Protein AF-A0A0F9R2P0-F1 (afdb_monomer_lite)

Organism: NCBI:txid412755

Foldseek 3Di:
DDDDDDDDDDQQPPAADCPDDPVPDDPSYDPDDDQWDADPSDIGRNDDPVLLQWADQQPDTDNPFQWQDWDWQDAPNDTWIWIDTQFFIWTADPVVSHTDTQQDPSVDRGGPHHDDSVQHWAWDHDPQKIWIFRQQAAIWIDNDPPHHIGHLAEAQDPPDPDSHFWGGANYWDDAQQKIWTAQTQGNNRTQQQKIWIAAHVDRYQNDQLTDIEGDPDPFGFDDWDDDPRKIKTKTWDQPPVRDIDIDIDIWDAPVDSRCRIYD

Structure (mmCIF, N/CA/C/O backbone):
data_AF-A0A0F9R2P0-F1
#
_entry.id   AF-A0A0F9R2P0-F1
#
loop_
_atom_site.group_PDB
_atom_site.id
_atom_site.type_symbol
_atom_site.label_atom_id
_atom_site.label_alt_id
_atom_site.label_comp_id
_atom_site.label_asym_id
_atom_site.label_entity_id
_atom_site.label_seq_id
_atom_site.pdbx_PDB_ins_code
_atom_site.Cartn_x
_atom_site.Cartn_y
_atom_site.Cartn_z
_atom_site.occupancy
_atom_site.B_iso_or_equiv
_atom_site.auth_seq_id
_atom_site.auth_comp_id
_atom_site.auth_asym_id
_atom_site.auth_atom_id
_atom_site.pdbx_PDB_model_num
ATOM 1 N N . MET A 1 1 ? -42.273 15.593 34.924 1.00 45.84 1 MET A N 1
ATOM 2 C CA . MET A 1 1 ? -42.025 15.471 33.472 1.00 45.84 1 MET A CA 1
ATOM 3 C C . MET A 1 1 ? -41.466 16.800 32.994 1.00 45.84 1 MET A C 1
ATOM 5 O O . MET A 1 1 ? -42.056 17.811 33.363 1.00 45.84 1 MET A O 1
ATOM 9 N N . PRO A 1 2 ? -40.332 16.833 32.278 1.00 55.53 2 PRO A N 1
ATOM 10 C CA . PRO A 1 2 ? -39.801 18.080 31.739 1.00 55.53 2 PRO A CA 1
ATOM 11 C C . PRO A 1 2 ? -40.810 18.676 30.742 1.00 55.53 2 PRO A C 1
ATOM 13 O O . PRO A 1 2 ? -41.410 17.909 29.984 1.00 55.53 2 PRO A O 1
ATOM 16 N N . PRO A 1 3 ? -41.040 19.999 30.743 1.00 57.53 3 PRO A N 1
ATOM 17 C CA . PRO A 1 3 ? -41.909 20.640 29.761 1.00 57.53 3 PRO A CA 1
ATOM 18 C C . PRO A 1 3 ? -41.330 20.477 28.347 1.00 57.53 3 PRO A C 1
ATOM 20 O O . PRO A 1 3 ? -40.117 20.567 28.157 1.00 57.53 3 PRO A O 1
ATOM 23 N N . TYR A 1 4 ? -42.196 20.226 27.359 1.00 54.72 4 TYR A N 1
ATOM 24 C CA . TYR A 1 4 ? -41.804 20.125 25.950 1.00 54.72 4 TYR A CA 1
ATOM 25 C C . TYR A 1 4 ? -41.104 21.417 25.502 1.00 54.72 4 TYR A C 1
ATOM 27 O O . TYR A 1 4 ? -41.699 22.494 25.541 1.00 54.72 4 TYR A O 1
ATOM 35 N N . GLN A 1 5 ? -39.846 21.305 25.070 1.00 62.47 5 GLN A N 1
ATOM 36 C CA . GLN A 1 5 ? -39.120 22.401 24.433 1.00 62.47 5 GLN A CA 1
ATOM 37 C C . GLN A 1 5 ? -39.626 22.554 22.988 1.00 62.47 5 GLN A C 1
ATOM 39 O O . GLN A 1 5 ? -39.574 21.580 22.232 1.00 62.47 5 GLN A O 1
ATOM 44 N N . PRO A 1 6 ? -40.122 23.734 22.578 1.00 45.38 6 PRO A N 1
ATOM 45 C CA . PRO A 1 6 ? -40.520 23.949 21.196 1.00 45.38 6 PRO A CA 1
ATOM 46 C C . PRO A 1 6 ? -39.285 23.920 20.289 1.00 45.38 6 PRO A C 1
ATOM 48 O O . PRO A 1 6 ? -38.271 24.552 20.585 1.00 45.38 6 PRO A O 1
ATOM 51 N N . PHE A 1 7 ? -39.385 23.214 19.164 1.00 47.94 7 PHE A N 1
ATOM 52 C CA . PHE A 1 7 ? -38.423 23.292 18.069 1.00 47.94 7 PHE A CA 1
ATOM 53 C C . PHE A 1 7 ? -39.120 23.865 16.836 1.00 47.94 7 PHE A C 1
ATOM 55 O O . PHE A 1 7 ? -40.286 23.574 16.565 1.00 47.94 7 PHE A O 1
ATOM 62 N N . LEU A 1 8 ? -38.414 24.727 16.109 1.00 54.81 8 LEU A N 1
ATOM 63 C CA . LEU A 1 8 ? -38.940 25.373 14.916 1.00 54.81 8 LEU A CA 1
ATOM 64 C C . LEU A 1 8 ? -39.129 24.336 13.801 1.00 54.81 8 LEU A C 1
ATOM 66 O O . LEU A 1 8 ? -38.168 23.704 13.368 1.00 54.81 8 LEU A O 1
ATOM 70 N N . ILE A 1 9 ? -40.359 24.210 13.303 1.00 48.53 9 ILE A N 1
ATOM 71 C CA . ILE A 1 9 ? -40.673 23.488 12.067 1.00 48.53 9 ILE A CA 1
ATOM 72 C C . ILE A 1 9 ? -40.875 24.547 10.979 1.00 48.53 9 ILE A C 1
ATOM 74 O O . ILE A 1 9 ? -41.990 25.007 10.746 1.00 48.53 9 ILE A O 1
ATOM 78 N N . ALA A 1 10 ? -39.784 25.000 10.360 1.00 54.31 10 ALA A N 1
ATOM 79 C CA . ALA A 1 10 ? -39.854 25.889 9.203 1.00 54.31 10 ALA A CA 1
ATOM 80 C C . ALA A 1 10 ? -39.988 25.059 7.917 1.00 54.31 10 ALA A C 1
ATOM 82 O O . ALA A 1 10 ? -39.262 24.084 7.718 1.00 54.31 10 ALA A O 1
ATOM 83 N N . GLY A 1 11 ? -40.916 25.445 7.038 1.00 44.88 11 GLY A N 1
ATOM 84 C CA . GLY A 1 11 ? -41.046 24.859 5.707 1.00 44.88 11 GLY A CA 1
ATOM 85 C C . GLY A 1 11 ? -39.904 25.332 4.816 1.00 44.88 11 GLY A C 1
ATOM 86 O O . GLY A 1 11 ? -39.986 26.414 4.246 1.00 44.88 11 GLY A O 1
ATOM 87 N N . LEU A 1 12 ? -38.842 24.535 4.710 1.00 57.25 12 LEU A N 1
ATOM 88 C CA . LEU A 1 12 ? -37.719 24.801 3.811 1.00 57.25 12 LEU A CA 1
ATOM 89 C C . LEU A 1 12 ? -38.187 24.596 2.369 1.00 57.25 12 LEU A C 1
ATOM 91 O O . LEU A 1 12 ? -38.217 23.470 1.872 1.00 57.25 12 LEU A O 1
ATOM 95 N N . LYS A 1 13 ? -38.587 25.672 1.687 1.00 59.09 13 LYS A N 1
ATOM 96 C CA . LYS A 1 13 ? -39.088 25.565 0.310 1.00 59.09 13 LYS A CA 1
ATOM 97 C C . LYS A 1 13 ? -37.943 25.325 -0.675 1.00 59.09 13 LYS A C 1
ATOM 99 O O . LYS A 1 13 ? -38.146 24.673 -1.697 1.00 59.09 13 LYS A O 1
ATOM 104 N N . THR A 1 14 ? -36.749 25.819 -0.344 1.00 61.22 14 THR A N 1
ATOM 105 C CA . THR A 1 14 ? -35.606 25.871 -1.270 1.00 61.22 14 THR A CA 1
ATOM 106 C C . THR A 1 14 ? -34.369 25.093 -0.800 1.00 61.22 14 THR A C 1
ATOM 108 O O . THR A 1 14 ? -33.528 24.742 -1.623 1.00 61.22 14 THR A O 1
ATOM 111 N N . ALA A 1 15 ? -34.286 24.744 0.491 1.00 66.69 15 ALA A N 1
ATOM 112 C CA . ALA A 1 15 ? -33.257 23.903 1.122 1.00 66.69 15 ALA A CA 1
ATOM 113 C C . ALA A 1 15 ? -31.796 24.229 0.721 1.00 66.69 15 ALA A C 1
ATOM 115 O O . ALA A 1 15 ? -31.171 25.072 1.362 1.00 66.69 15 ALA A O 1
ATOM 116 N N . LYS A 1 16 ? -31.238 23.572 -0.311 1.00 66.69 16 LYS A N 1
ATOM 117 C CA . LYS A 1 16 ? -29.893 23.845 -0.852 1.00 66.69 16 LYS A CA 1
ATOM 118 C C . LYS A 1 16 ? -30.017 24.537 -2.205 1.00 66.69 16 LYS A C 1
ATOM 120 O O . LYS A 1 16 ? -30.428 23.909 -3.179 1.00 66.69 16 LYS A O 1
ATOM 125 N N . PHE A 1 17 ? -29.593 25.792 -2.279 1.00 64.12 17 PHE A N 1
ATOM 126 C CA . PHE A 1 17 ? -29.647 26.579 -3.505 1.00 64.12 17 PHE A CA 1
ATOM 127 C C . PHE A 1 17 ? -28.259 27.147 -3.827 1.00 64.12 17 PHE A C 1
ATOM 129 O O . PHE A 1 17 ? -27.763 28.013 -3.119 1.00 64.12 17 PHE A O 1
ATOM 136 N N . ILE A 1 18 ? -27.621 26.623 -4.879 1.00 63.66 18 ILE A N 1
ATOM 137 C CA . ILE A 1 18 ? -26.243 26.973 -5.291 1.00 63.66 18 ILE A CA 1
ATOM 138 C C . ILE A 1 18 ? -26.191 27.860 -6.545 1.00 63.66 18 ILE A C 1
ATOM 140 O O . ILE A 1 18 ? -25.114 28.142 -7.054 1.00 63.66 18 ILE A O 1
ATOM 144 N N . GLY A 1 19 ? -27.352 28.238 -7.088 1.00 62.88 19 GLY A N 1
ATOM 145 C CA . GLY A 1 19 ? -27.463 28.885 -8.400 1.00 62.88 19 GLY A CA 1
ATOM 146 C C . GLY A 1 19 ? -27.389 30.412 -8.394 1.00 62.88 19 GLY A C 1
ATOM 147 O O . GLY A 1 19 ? -27.477 31.007 -9.461 1.00 62.88 19 GLY A O 1
ATOM 148 N N . LEU A 1 20 ? -27.277 31.048 -7.226 1.00 68.62 20 LEU A N 1
ATOM 149 C CA . LEU A 1 20 ? -27.193 32.503 -7.082 1.00 68.62 20 LEU A CA 1
ATOM 150 C C . LEU A 1 20 ? -26.109 32.858 -6.067 1.00 68.62 20 LEU A C 1
ATOM 152 O O . LEU A 1 20 ? -25.758 32.055 -5.200 1.00 68.62 20 LEU A O 1
ATOM 156 N N . GLU A 1 21 ? -25.597 34.077 -6.179 1.00 68.12 21 GLU A N 1
ATOM 157 C CA . GLU A 1 21 ? -24.636 34.627 -5.231 1.00 68.12 21 GLU A CA 1
ATOM 158 C C . GLU A 1 21 ? -25.258 34.724 -3.818 1.00 68.12 21 GLU A C 1
ATOM 160 O O . GLU A 1 21 ? -26.477 34.879 -3.700 1.00 68.12 21 GLU A O 1
ATOM 165 N N . PRO A 1 22 ? -24.472 34.643 -2.725 1.00 62.25 22 PRO A N 1
ATOM 166 C CA . PRO A 1 22 ? -25.005 34.492 -1.362 1.00 62.25 22 PRO A CA 1
ATOM 167 C C . PRO A 1 22 ? -25.977 35.588 -0.895 1.00 62.25 22 PRO A C 1
ATOM 169 O O . PRO A 1 22 ? -26.771 35.367 0.011 1.00 62.25 22 PRO A O 1
ATOM 172 N N . TRP A 1 23 ? -25.931 36.779 -1.494 1.00 72.06 23 TRP A N 1
ATOM 173 C CA . TRP A 1 23 ? -26.863 37.874 -1.191 1.00 72.06 23 TRP A CA 1
ATOM 174 C C . TRP A 1 23 ? -28.159 37.828 -2.017 1.00 72.06 23 TRP A C 1
ATOM 176 O O . TRP A 1 23 ? -29.100 38.559 -1.721 1.00 72.06 23 TRP A O 1
ATOM 186 N N . GLN A 1 24 ? -28.208 36.989 -3.053 1.00 70.50 24 GLN A N 1
ATOM 187 C CA . GLN A 1 24 ? -29.376 36.732 -3.899 1.00 70.50 24 GLN A CA 1
ATOM 188 C C . GLN A 1 24 ? -30.068 35.406 -3.549 1.00 70.50 24 GLN A C 1
ATOM 190 O O . GLN A 1 24 ? -31.147 35.121 -4.071 1.00 70.50 24 GLN A O 1
ATOM 195 N N . SER A 1 25 ? -29.474 34.584 -2.677 1.00 70.12 25 SER A N 1
ATOM 196 C CA . SER A 1 25 ? -30.117 33.361 -2.205 1.00 70.12 25 SER A CA 1
ATOM 197 C C . SER A 1 25 ? -31.359 33.691 -1.367 1.00 70.12 25 SER A C 1
ATOM 199 O O . SER A 1 25 ? -31.324 34.640 -0.577 1.00 70.12 25 SER A O 1
ATOM 201 N N . PRO A 1 26 ? -32.448 32.911 -1.489 1.00 71.56 26 PRO A N 1
ATOM 202 C CA . PRO A 1 26 ? -33.597 33.023 -0.597 1.00 71.56 26 PRO A CA 1
ATOM 203 C C . PRO A 1 26 ? -33.163 33.028 0.873 1.00 71.56 26 PRO A C 1
ATOM 205 O O . PRO A 1 26 ? -32.256 32.286 1.245 1.00 71.56 26 PRO A O 1
ATOM 208 N N . GLN A 1 27 ? -33.819 33.833 1.716 1.00 73.44 27 GLN A N 1
ATOM 209 C CA . GLN A 1 27 ? -33.490 33.926 3.149 1.00 73.44 27 GLN A CA 1
ATOM 210 C C . GLN A 1 27 ? -33.540 32.571 3.882 1.00 73.44 27 GLN A C 1
ATOM 212 O O . GLN A 1 27 ? -32.938 32.438 4.943 1.00 73.44 27 GLN A O 1
ATOM 217 N N . ASP A 1 28 ? -34.253 31.579 3.337 1.00 66.81 28 ASP A N 1
ATOM 218 C CA . ASP A 1 28 ? -34.407 30.231 3.892 1.00 66.81 28 ASP A CA 1
ATOM 219 C C . ASP A 1 28 ? -33.445 29.186 3.290 1.00 66.81 28 ASP A C 1
ATOM 221 O O . ASP A 1 28 ? -33.522 28.006 3.640 1.00 66.81 28 ASP A O 1
ATOM 225 N N . ALA A 1 29 ? -32.559 29.587 2.374 1.00 68.50 29 ALA A N 1
ATOM 226 C CA . ALA A 1 29 ? -31.604 28.691 1.735 1.00 68.50 29 ALA A CA 1
ATOM 227 C C . ALA A 1 29 ? -30.306 28.583 2.547 1.00 68.50 29 ALA A C 1
ATOM 229 O O . ALA A 1 29 ? -29.75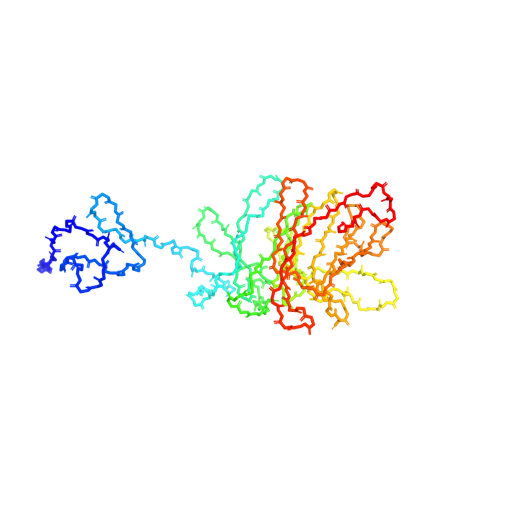1 29.576 3.013 1.00 68.50 29 ALA A O 1
ATOM 230 N N . PHE A 1 30 ? -29.782 27.362 2.666 1.00 72.25 30 PHE A N 1
ATOM 231 C CA . PHE A 1 30 ? -28.480 27.122 3.280 1.00 72.25 30 PHE A CA 1
ATOM 232 C C . PHE A 1 30 ? -27.375 27.235 2.216 1.00 72.25 30 PHE A C 1
ATOM 234 O O . PHE A 1 30 ? -27.355 26.414 1.290 1.00 72.25 30 PHE A O 1
ATOM 241 N N . PRO A 1 31 ? -26.440 28.201 2.326 1.00 70.75 31 PRO A N 1
ATOM 242 C CA . PRO A 1 31 ? -25.332 28.340 1.377 1.00 70.75 31 PRO A CA 1
ATOM 243 C C . PRO A 1 31 ? -24.315 27.199 1.520 1.00 70.75 31 PRO A C 1
ATOM 245 O O . PRO A 1 31 ? -23.724 26.751 0.538 1.00 70.75 31 PRO A O 1
ATOM 248 N N . THR A 1 32 ? -24.151 26.676 2.735 1.00 74.81 32 THR A N 1
ATOM 249 C CA . THR A 1 32 ? -23.302 25.526 3.047 1.00 74.81 32 THR A CA 1
ATOM 250 C C . THR A 1 32 ? -24.081 24.514 3.882 1.00 74.81 32 THR A C 1
ATOM 252 O O . THR A 1 32 ? -24.896 24.867 4.731 1.00 74.81 32 THR A O 1
ATOM 255 N N . ILE A 1 33 ? -23.860 23.228 3.608 1.00 73.88 33 ILE A N 1
ATOM 256 C CA . ILE A 1 33 ? -24.432 22.117 4.374 1.00 73.88 33 ILE A CA 1
ATOM 257 C C . ILE A 1 33 ? -23.282 21.177 4.725 1.00 73.88 33 ILE A C 1
ATOM 259 O O . ILE A 1 33 ? -22.698 20.561 3.834 1.00 73.88 33 ILE A O 1
ATOM 263 N N . GLU A 1 34 ? -22.980 21.051 6.015 1.00 75.00 34 GLU A N 1
ATOM 264 C CA . GLU A 1 34 ? -21.958 20.144 6.544 1.00 75.00 34 GLU A CA 1
ATOM 265 C C . GLU A 1 34 ? -22.622 18.939 7.216 1.00 75.00 34 GLU A C 1
ATOM 267 O O . GLU A 1 34 ? -23.545 19.090 8.015 1.00 75.00 34 GLU A O 1
ATOM 272 N N . ASN A 1 35 ? -22.167 17.723 6.895 1.00 68.81 35 ASN A N 1
ATOM 273 C CA . ASN A 1 35 ? -22.677 16.473 7.481 1.00 68.81 35 ASN A CA 1
ATOM 274 C C . ASN A 1 35 ? -24.211 16.296 7.410 1.00 68.81 35 ASN A C 1
ATOM 276 O O . ASN A 1 35 ? -24.814 15.613 8.242 1.00 68.81 35 ASN A O 1
ATOM 280 N N . AL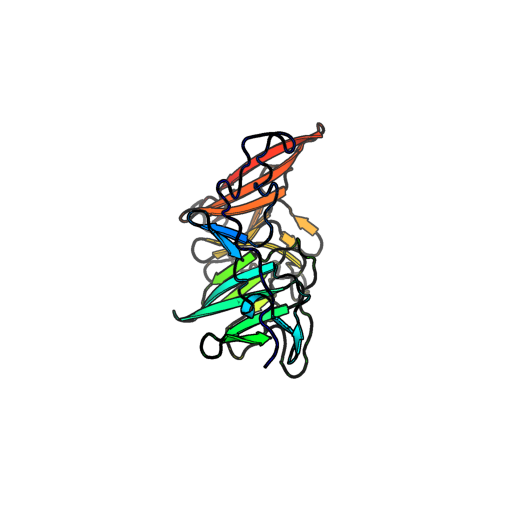A A 1 36 ? -24.851 16.865 6.390 1.00 78.06 36 ALA A N 1
ATOM 281 C CA . ALA A 1 36 ? -26.277 16.728 6.114 1.00 78.06 36 ALA A CA 1
ATOM 282 C C . ALA A 1 36 ? -26.529 16.612 4.602 1.00 78.06 36 ALA A C 1
ATOM 284 O O . ALA A 1 36 ? -25.648 16.881 3.783 1.00 78.06 36 ALA A O 1
ATOM 285 N N . PHE A 1 37 ? -27.724 16.178 4.222 1.00 80.25 37 PHE A N 1
ATOM 286 C CA . PHE A 1 37 ? -28.194 16.156 2.840 1.00 80.25 37 PHE A CA 1
ATOM 287 C C . PHE A 1 37 ? -29.664 16.564 2.782 1.00 80.25 37 PHE A C 1
ATOM 289 O O . PHE A 1 37 ? -30.359 16.564 3.792 1.00 80.25 37 PHE A O 1
ATOM 296 N N . VAL A 1 38 ? -30.136 16.941 1.597 1.00 78.56 38 VAL A N 1
ATOM 297 C CA . VAL A 1 38 ? -31.543 17.279 1.373 1.00 78.56 38 VAL A CA 1
ATOM 298 C C . VAL A 1 38 ? -32.198 16.120 0.635 1.00 78.56 38 VAL A C 1
ATOM 300 O O . VAL A 1 38 ? -31.734 15.731 -0.435 1.00 78.56 38 VAL A O 1
ATOM 303 N N . ASN A 1 39 ? -33.284 15.588 1.186 1.00 75.88 39 ASN A N 1
ATOM 304 C CA . ASN A 1 39 ? -34.075 14.515 0.597 1.00 75.88 39 ASN A CA 1
ATOM 305 C C . ASN A 1 39 ? -35.533 14.969 0.498 1.00 75.88 39 ASN A C 1
ATOM 307 O O . ASN A 1 39 ? -36.191 15.181 1.511 1.00 75.88 39 ASN A O 1
ATOM 311 N N . LYS A 1 40 ? -36.035 15.174 -0.726 1.00 77.94 40 LYS A N 1
ATOM 312 C CA . LYS A 1 40 ? -37.418 15.631 -0.986 1.00 77.94 40 LYS A CA 1
ATOM 313 C C . LYS A 1 40 ? -37.823 16.894 -0.197 1.00 77.94 40 LYS A C 1
ATOM 315 O O . LYS A 1 40 ? -38.941 16.988 0.298 1.00 77.94 40 LYS A O 1
ATOM 320 N N . GLY A 1 41 ? -36.909 17.858 -0.069 1.00 68.94 41 GLY A N 1
ATOM 321 C CA . GLY A 1 41 ? -37.146 19.104 0.675 1.00 68.94 41 GLY A CA 1
ATOM 322 C C . GLY A 1 41 ? -36.972 18.991 2.194 1.00 68.94 41 GLY A C 1
ATOM 323 O O . GLY A 1 41 ? -37.098 19.990 2.893 1.00 68.94 41 GLY A O 1
ATOM 324 N N . VAL A 1 42 ? -36.630 17.809 2.714 1.00 73.81 42 VAL A N 1
ATOM 325 C CA . VAL A 1 42 ? -36.289 17.607 4.125 1.00 73.81 42 VAL A CA 1
ATOM 326 C C . VAL A 1 42 ? -34.774 17.645 4.281 1.00 73.81 42 VAL A C 1
ATOM 328 O O . VAL A 1 42 ? -34.053 16.930 3.584 1.00 73.81 42 VAL A O 1
ATOM 331 N N . LEU A 1 43 ? -34.282 18.486 5.190 1.00 76.88 43 LEU A N 1
ATOM 332 C CA . LEU A 1 43 ? -32.882 18.469 5.602 1.00 76.88 43 LEU A CA 1
ATOM 333 C C . LEU A 1 43 ? -32.666 17.281 6.548 1.00 76.88 43 LEU A C 1
ATOM 335 O O . LEU A 1 43 ? -33.180 17.260 7.664 1.00 76.88 43 LEU A O 1
ATOM 339 N N . GLU A 1 44 ? -31.903 16.292 6.103 1.00 78.69 44 GLU A N 1
ATOM 340 C CA . GLU A 1 44 ? -31.558 15.106 6.877 1.00 78.69 44 GLU A CA 1
ATOM 341 C C . GLU A 1 44 ? -30.094 15.174 7.322 1.00 78.69 44 GLU A C 1
ATOM 343 O O . GLU A 1 44 ? -29.181 15.388 6.520 1.00 78.69 44 GLU A O 1
ATOM 348 N N . LYS A 1 45 ? -29.837 14.946 8.615 1.00 80.06 45 LYS A N 1
ATOM 349 C CA . LYS A 1 45 ? -28.469 14.752 9.110 1.00 80.06 45 LYS A CA 1
ATOM 350 C C . LYS A 1 45 ? -27.909 13.469 8.500 1.00 80.06 45 LYS A C 1
ATOM 352 O O . LYS A 1 45 ? -28.514 12.403 8.630 1.00 80.06 45 LYS A O 1
ATOM 357 N N . ARG A 1 46 ? -26.721 13.538 7.895 1.00 67.81 46 ARG A N 1
ATOM 358 C CA . ARG A 1 46 ? -25.994 12.342 7.469 1.00 67.81 46 ARG A CA 1
ATOM 359 C C . ARG A 1 46 ? -25.623 11.584 8.741 1.00 67.81 46 ARG A C 1
ATOM 361 O O . ARG A 1 46 ? -24.827 12.065 9.548 1.00 67.81 46 ARG A O 1
ATOM 368 N N . ARG A 1 47 ? -26.244 10.423 8.962 1.00 61.22 47 ARG A N 1
ATOM 369 C CA . ARG A 1 47 ? -25.863 9.540 10.068 1.00 61.22 47 ARG A CA 1
ATOM 370 C C . ARG A 1 47 ? -24.424 9.104 9.813 1.00 61.22 47 ARG A C 1
ATOM 372 O O . ARG A 1 47 ? -24.155 8.415 8.835 1.00 61.22 47 ARG A O 1
ATOM 379 N N . GLY A 1 48 ? -23.503 9.566 10.652 1.00 55.31 48 GLY A N 1
ATOM 380 C CA . GLY A 1 48 ? -22.154 9.021 10.672 1.00 55.31 48 GLY A CA 1
ATOM 381 C C . GLY A 1 48 ? -22.225 7.552 11.077 1.00 55.31 48 GLY A C 1
ATOM 382 O O . GLY A 1 48 ? -23.000 7.185 11.962 1.00 55.31 48 GLY A O 1
ATOM 383 N N . TYR A 1 49 ? -21.427 6.710 10.435 1.00 58.56 49 TYR A N 1
ATOM 384 C CA . TYR A 1 49 ? -21.231 5.342 10.891 1.00 58.56 49 TYR A CA 1
ATOM 385 C C . TYR A 1 49 ? -20.191 5.375 12.015 1.00 58.56 49 TYR A C 1
ATOM 387 O O . TYR A 1 49 ? -18.998 5.225 11.773 1.00 58.56 49 TYR A O 1
ATOM 395 N N . SER A 1 50 ? -20.663 5.588 13.251 1.00 62.84 50 SER A N 1
ATOM 396 C CA . SER A 1 50 ? -19.841 5.558 14.474 1.00 62.84 50 SER A CA 1
ATOM 397 C C . SER A 1 50 ? -18.880 4.361 14.581 1.00 62.84 50 SER A C 1
ATOM 399 O O . SER A 1 50 ? -17.792 4.572 15.112 1.00 62.84 50 SER A O 1
ATOM 401 N N . PRO A 1 51 ? -19.208 3.141 14.092 1.00 63.00 51 PRO A N 1
ATOM 402 C CA . PRO A 1 51 ? -18.303 1.999 14.225 1.00 63.00 51 PRO A CA 1
ATOM 403 C C . PRO A 1 51 ? -16.970 2.192 13.499 1.00 63.00 51 PRO A C 1
ATOM 405 O O . PRO A 1 51 ? -15.940 1.744 13.984 1.00 63.00 51 PRO A O 1
ATOM 408 N N . PHE A 1 52 ? -16.967 2.888 12.358 1.00 64.56 52 PHE A N 1
ATOM 409 C CA . PHE A 1 52 ? -15.754 3.091 11.558 1.00 64.56 52 PHE A CA 1
ATOM 410 C C . PHE A 1 52 ? -14.923 4.295 12.015 1.00 64.56 52 PHE A C 1
ATOM 412 O O . PHE A 1 52 ? -13.813 4.478 11.534 1.00 64.56 52 PHE A O 1
ATOM 419 N N . ALA A 1 53 ? -15.448 5.103 12.941 1.00 63.41 53 ALA A N 1
ATOM 420 C CA . ALA A 1 53 ? -14.740 6.237 13.535 1.00 63.41 53 ALA A CA 1
ATOM 421 C C . ALA A 1 53 ? -14.045 5.878 14.864 1.00 63.41 53 ALA A C 1
ATOM 423 O O . ALA A 1 53 ? -13.490 6.758 15.516 1.00 63.41 53 ALA A O 1
ATOM 424 N N . GLN A 1 54 ? -14.126 4.612 15.292 1.00 77.50 54 GLN A N 1
ATOM 425 C CA . GLN A 1 54 ? -13.562 4.118 16.548 1.00 77.50 54 GLN A CA 1
ATOM 426 C C . GLN A 1 54 ? -12.629 2.938 16.279 1.00 77.50 54 GLN A C 1
ATOM 428 O O . GLN A 1 54 ? -13.036 1.777 16.344 1.00 77.50 54 GLN A O 1
ATOM 433 N N . MET A 1 55 ? -11.366 3.233 15.975 1.00 86.06 55 MET A N 1
ATOM 434 C CA . MET A 1 55 ? -10.322 2.207 15.952 1.00 86.06 55 MET A CA 1
ATOM 435 C C . MET A 1 55 ? -9.876 1.887 17.375 1.00 86.06 55 MET A C 1
ATOM 437 O O . MET A 1 55 ? -9.969 2.723 18.267 1.00 86.06 55 MET A O 1
ATOM 441 N N . LYS A 1 56 ? -9.410 0.664 17.613 1.00 89.44 56 LYS A N 1
ATOM 442 C CA . LYS A 1 56 ? -8.785 0.301 18.888 1.00 89.44 56 LYS A CA 1
ATOM 443 C C . LYS A 1 56 ? -7.275 0.350 18.767 1.00 89.44 56 LYS A C 1
ATOM 445 O O . LYS A 1 56 ? -6.733 -0.229 17.837 1.00 89.44 56 LYS A O 1
ATOM 450 N N . HIS A 1 57 ? -6.630 0.973 19.743 1.00 89.19 57 HIS A N 1
ATOM 451 C CA . HIS A 1 57 ? -5.196 0.874 19.985 1.00 89.19 57 HIS A CA 1
ATOM 452 C C . HIS A 1 57 ? -5.015 -0.030 21.208 1.00 89.19 57 HIS A C 1
ATOM 454 O O . HIS A 1 57 ? -5.262 0.370 22.350 1.00 89.19 57 HIS A O 1
ATOM 460 N N . GLY A 1 58 ? -4.701 -1.302 20.963 1.00 85.94 58 GLY A N 1
ATOM 461 C CA . GLY A 1 58 ? -4.781 -2.368 21.956 1.00 85.94 58 GLY A CA 1
ATOM 462 C C . GLY A 1 58 ? -6.220 -2.572 22.441 1.00 85.94 58 GLY A C 1
ATOM 463 O O . GLY A 1 58 ? -7.132 -2.836 21.658 1.00 85.94 58 GLY A O 1
ATOM 464 N N . ALA A 1 59 ? -6.442 -2.432 23.750 1.00 84.38 59 ALA A N 1
ATOM 465 C CA . ALA A 1 59 ? -7.770 -2.556 24.356 1.00 84.38 59 ALA A CA 1
ATOM 466 C C . ALA A 1 59 ? -8.585 -1.245 24.353 1.00 84.38 59 ALA A C 1
ATOM 468 O O . ALA A 1 59 ? -9.771 -1.264 24.690 1.00 84.38 59 ALA A O 1
ATOM 469 N N . VAL A 1 60 ? -7.974 -0.109 23.997 1.00 86.94 60 VAL A N 1
ATOM 470 C CA . VAL A 1 60 ? -8.578 1.224 24.137 1.00 86.94 60 VAL A CA 1
ATOM 471 C C . VAL A 1 60 ? -9.130 1.698 22.799 1.00 86.94 60 VAL A C 1
ATOM 473 O O . VAL A 1 60 ? -8.411 1.724 21.807 1.00 86.94 60 VAL A O 1
ATOM 476 N N . ALA A 1 61 ? -10.399 2.104 22.767 1.00 87.25 61 ALA A N 1
ATOM 477 C CA . ALA A 1 61 ? -10.978 2.754 21.594 1.00 87.25 61 ALA A CA 1
ATOM 478 C C . ALA A 1 61 ? -10.476 4.203 21.478 1.00 87.25 61 ALA A C 1
ATOM 480 O O . ALA A 1 61 ? -10.550 4.967 22.438 1.00 87.25 61 ALA A O 1
ATOM 481 N N . GLN A 1 62 ? -10.006 4.575 20.293 1.00 86.06 62 GLN A N 1
ATOM 482 C CA . GLN A 1 62 ? -9.561 5.910 19.922 1.00 86.06 62 GLN A CA 1
ATOM 483 C C . GLN A 1 62 ? -10.552 6.529 18.933 1.00 86.06 62 GLN A C 1
ATOM 485 O O . GLN A 1 62 ? -11.007 5.877 17.995 1.00 86.06 62 GLN A O 1
ATOM 490 N N . THR A 1 63 ? -10.898 7.798 19.154 1.00 82.25 63 THR A N 1
ATOM 491 C CA . THR A 1 63 ? -11.828 8.579 18.308 1.00 82.25 63 THR A CA 1
ATOM 492 C C . THR A 1 63 ? -11.145 9.737 17.585 1.00 82.25 63 THR A C 1
ATOM 494 O O . THR A 1 63 ? -11.801 10.507 16.890 1.00 82.25 63 THR A O 1
ATOM 497 N N . ASN A 1 64 ? -9.849 9.927 17.813 1.00 83.00 64 ASN A N 1
ATOM 498 C CA . ASN A 1 64 ? -9.042 11.038 17.311 1.00 83.00 64 ASN A CA 1
ATOM 499 C C . ASN A 1 64 ? -8.044 10.596 16.228 1.00 83.00 64 ASN A C 1
ATOM 501 O O . ASN A 1 64 ? -7.103 11.331 15.937 1.00 83.00 64 ASN A O 1
ATOM 505 N N . THR A 1 65 ? -8.232 9.412 15.643 1.00 83.19 65 THR A N 1
ATOM 506 C CA . THR A 1 65 ? -7.355 8.879 14.599 1.00 83.19 65 THR A CA 1
ATOM 507 C C . THR A 1 65 ? -7.916 9.175 13.211 1.00 83.19 65 THR A C 1
ATOM 509 O O . THR A 1 65 ? -9.129 9.231 12.996 1.00 83.19 65 THR A O 1
ATOM 512 N N . SER A 1 66 ? -7.017 9.414 12.256 1.00 89.81 66 SER A N 1
ATOM 513 C CA . SER A 1 66 ? -7.388 9.616 10.855 1.00 89.81 66 SER A CA 1
ATOM 514 C C . SER A 1 66 ? -7.392 8.274 10.143 1.00 89.81 66 SER A C 1
ATOM 516 O O . SER A 1 66 ? -6.351 7.634 10.032 1.00 89.81 66 SER A O 1
ATOM 518 N N . ILE A 1 67 ? -8.556 7.858 9.650 1.00 90.88 67 ILE A N 1
ATOM 519 C CA . ILE A 1 67 ? -8.680 6.629 8.866 1.00 90.88 67 ILE A CA 1
ATOM 520 C C . ILE A 1 67 ? -8.123 6.883 7.464 1.00 90.88 67 ILE A C 1
ATOM 522 O O . ILE A 1 67 ? -8.695 7.661 6.700 1.00 90.88 67 ILE A O 1
ATOM 526 N N . VAL A 1 68 ? -7.027 6.209 7.125 1.00 93.31 68 VAL A N 1
ATOM 527 C CA . VAL A 1 68 ? -6.300 6.358 5.848 1.00 93.31 68 VAL A CA 1
ATOM 528 C C . VAL A 1 68 ? -6.391 5.109 4.964 1.00 93.31 68 VAL A C 1
ATOM 530 O O . VAL A 1 68 ? -5.891 5.085 3.838 1.00 93.31 68 VAL A O 1
ATOM 533 N N . GLY A 1 69 ? -7.095 4.069 5.418 1.00 92.19 69 GLY A N 1
ATOM 534 C CA . GLY A 1 69 ? -7.412 2.915 4.587 1.00 92.19 69 GLY A CA 1
ATOM 535 C C . GLY A 1 69 ? -8.578 2.091 5.119 1.00 92.19 69 GLY A C 1
ATOM 536 O O . GLY A 1 69 ? -8.621 1.735 6.286 1.00 92.19 69 GLY A O 1
ATOM 537 N N . ILE A 1 70 ? -9.518 1.742 4.243 1.00 93.75 70 ILE A N 1
ATOM 538 C CA . ILE A 1 70 ? -10.552 0.734 4.506 1.00 93.75 70 ILE A CA 1
ATOM 539 C C . ILE A 1 70 ? -10.505 -0.247 3.339 1.00 93.75 70 ILE A C 1
ATOM 541 O O . ILE A 1 70 ? -10.761 0.141 2.197 1.00 93.75 70 ILE A O 1
ATOM 545 N N . LYS A 1 71 ? -10.112 -1.495 3.597 1.00 94.62 71 LYS A N 1
ATOM 546 C CA . LYS A 1 71 ? -9.796 -2.478 2.553 1.00 94.62 71 LYS A CA 1
ATOM 547 C C . LYS A 1 71 ? -10.408 -3.834 2.872 1.00 94.62 71 LYS A C 1
ATOM 549 O O . LYS A 1 71 ? -10.428 -4.270 4.019 1.00 94.62 71 LYS A O 1
ATOM 554 N N . SER A 1 72 ? -10.903 -4.513 1.840 1.00 93.00 72 SER A N 1
ATOM 555 C CA . SER A 1 72 ? -11.412 -5.875 1.982 1.00 93.00 72 SER A CA 1
ATOM 556 C C . SER A 1 72 ? -10.280 -6.878 1.793 1.00 93.00 72 SER A C 1
ATOM 558 O O . SER A 1 72 ? -9.629 -6.915 0.750 1.00 93.00 72 SER A O 1
ATOM 560 N N . TYR A 1 73 ? -10.063 -7.700 2.811 1.00 93.62 73 TYR A N 1
ATOM 561 C CA . TYR A 1 73 ? -9.173 -8.846 2.781 1.00 93.62 73 TYR A CA 1
ATOM 562 C C . TYR A 1 73 ? -9.995 -10.116 2.555 1.00 93.62 73 TYR A C 1
ATOM 564 O O . TYR A 1 73 ? -10.904 -10.418 3.314 1.00 93.62 73 TYR A O 1
ATOM 572 N N . LEU A 1 74 ? -9.676 -10.876 1.516 1.00 91.44 74 LEU A N 1
ATOM 573 C CA . LEU A 1 74 ? -10.246 -12.186 1.235 1.00 91.44 74 LEU A CA 1
ATOM 574 C C . LEU A 1 74 ? -9.284 -13.280 1.709 1.00 91.44 74 LEU A C 1
ATOM 576 O O . LEU A 1 74 ? -8.155 -13.366 1.227 1.00 91.44 74 LEU A O 1
ATOM 580 N N . ASN A 1 75 ? -9.744 -14.155 2.601 1.00 87.75 75 ASN A N 1
ATOM 581 C CA . ASN A 1 75 ? -9.026 -15.380 2.952 1.00 87.75 75 ASN A CA 1
ATOM 582 C C . ASN A 1 75 ? -9.917 -16.586 2.685 1.00 87.75 75 ASN A C 1
ATOM 584 O O . ASN A 1 75 ? -11.005 -16.684 3.246 1.00 87.75 75 ASN A O 1
ATOM 588 N N . ARG A 1 76 ? -9.479 -17.497 1.807 1.00 84.56 76 ARG A N 1
ATOM 589 C CA . ARG A 1 76 ? -10.233 -18.716 1.445 1.00 84.56 76 ARG A CA 1
ATOM 590 C C . ARG A 1 76 ? -11.706 -18.441 1.083 1.00 84.56 76 ARG A C 1
ATOM 592 O O . ARG A 1 76 ? -12.590 -19.219 1.420 1.00 84.56 76 ARG A O 1
ATOM 599 N N . GLY A 1 77 ? -11.967 -17.320 0.408 1.00 81.62 77 GLY A N 1
ATOM 600 C CA . GLY A 1 77 ? -13.311 -16.909 -0.020 1.00 81.62 77 GLY A CA 1
ATOM 601 C C . GLY A 1 77 ? -14.147 -16.179 1.037 1.00 81.62 77 GLY A C 1
ATOM 602 O O . GLY A 1 77 ? -15.226 -15.697 0.707 1.00 81.62 77 GLY A O 1
ATOM 603 N N . MET A 1 78 ? -13.655 -16.040 2.270 1.00 86.06 78 MET A N 1
ATOM 604 C CA . MET A 1 78 ? -14.319 -15.265 3.316 1.00 86.06 78 MET A CA 1
ATOM 605 C C . MET A 1 78 ? -13.799 -13.821 3.309 1.00 86.06 78 MET A C 1
ATOM 607 O O . MET A 1 78 ? -12.593 -13.617 3.491 1.00 86.06 78 MET A O 1
ATOM 611 N N . PRO A 1 79 ? -14.668 -12.819 3.078 1.00 90.69 79 PRO A N 1
ATOM 612 C CA . PRO A 1 79 ? -14.284 -11.421 3.160 1.00 90.69 79 PRO A CA 1
ATOM 613 C C . PRO A 1 79 ? -14.209 -10.963 4.615 1.00 90.69 79 PRO A C 1
ATOM 615 O O . PRO A 1 79 ? -15.117 -11.169 5.416 1.00 90.69 79 PRO A O 1
ATOM 618 N N . SER A 1 80 ? -13.131 -10.262 4.898 1.00 91.62 80 SER A N 1
ATOM 619 C CA . SER A 1 80 ? -12.812 -9.578 6.137 1.00 91.62 80 SER A CA 1
ATOM 620 C C . SER A 1 80 ? -12.580 -8.110 5.815 1.00 91.62 80 SER A C 1
ATOM 622 O O . SER A 1 80 ? -12.108 -7.773 4.725 1.00 91.62 80 SER A O 1
ATOM 624 N N . LEU A 1 81 ? -12.904 -7.220 6.746 1.00 92.75 81 LEU A N 1
ATOM 625 C CA . LEU A 1 81 ? -12.673 -5.792 6.568 1.00 92.75 81 LEU A CA 1
ATOM 626 C C . LEU A 1 81 ? -11.514 -5.358 7.461 1.00 92.75 81 LEU A C 1
ATOM 628 O O . LEU A 1 81 ? -11.548 -5.559 8.674 1.00 92.75 81 LEU A O 1
ATOM 632 N N . LEU A 1 82 ? -10.500 -4.776 6.831 1.00 94.06 82 LEU A N 1
ATOM 633 C CA . LEU A 1 82 ? -9.380 -4.131 7.493 1.00 94.06 82 LEU A CA 1
ATOM 634 C C . LEU A 1 82 ? -9.552 -2.624 7.431 1.00 94.06 82 LEU A C 1
ATOM 636 O O . LEU A 1 82 ? -9.934 -2.064 6.399 1.00 94.06 82 LEU A O 1
ATOM 640 N N . ILE A 1 83 ? -9.245 -1.981 8.543 1.00 93.56 83 ILE A N 1
ATOM 641 C CA . ILE A 1 83 ? -9.305 -0.537 8.704 1.00 93.56 83 ILE A CA 1
ATOM 642 C C . ILE A 1 83 ? -7.960 -0.103 9.252 1.00 93.56 83 ILE A C 1
ATOM 644 O O . ILE A 1 83 ? -7.479 -0.671 10.223 1.00 93.56 83 ILE A O 1
ATOM 648 N N . MET A 1 84 ? -7.346 0.868 8.601 1.00 94.31 84 MET A N 1
ATOM 649 C CA . MET A 1 84 ? -6.014 1.355 8.910 1.00 94.31 84 MET A CA 1
ATOM 650 C C . MET A 1 84 ? -6.098 2.847 9.202 1.00 94.31 84 MET A C 1
ATOM 652 O O . MET A 1 84 ? -6.727 3.604 8.450 1.00 94.31 84 MET A O 1
ATOM 656 N N . ASP A 1 85 ? -5.463 3.250 10.292 1.00 93.69 85 ASP A N 1
ATOM 657 C CA . ASP A 1 85 ? -5.138 4.640 10.568 1.00 93.69 85 ASP A CA 1
ATOM 658 C C . ASP A 1 85 ? -3.648 4.879 10.299 1.00 93.69 85 ASP A C 1
ATOM 660 O O . ASP A 1 85 ? -2.961 4.055 9.698 1.00 93.69 85 ASP A O 1
ATOM 664 N N . THR A 1 86 ? -3.161 6.052 10.688 1.00 93.25 86 THR A N 1
ATOM 665 C CA . THR A 1 86 ? -1.779 6.471 10.453 1.00 93.25 86 THR A CA 1
ATOM 666 C C . THR A 1 86 ? -0.745 5.656 11.230 1.00 93.25 86 THR A C 1
ATOM 668 O O . THR A 1 86 ? 0.434 5.767 10.916 1.00 93.25 86 THR A O 1
ATOM 671 N N . THR A 1 87 ? -1.145 4.888 12.252 1.00 93.25 87 THR A N 1
ATOM 672 C CA . THR A 1 87 ? -0.212 4.159 13.128 1.00 93.25 87 THR A CA 1
ATOM 673 C C . THR A 1 87 ? -0.502 2.662 13.261 1.00 93.25 87 THR A C 1
ATOM 675 O O . THR A 1 87 ? 0.399 1.898 13.621 1.00 93.25 87 THR A O 1
ATOM 678 N N . ARG A 1 88 ? -1.731 2.218 12.968 1.00 93.56 88 ARG A N 1
ATOM 679 C CA . ARG A 1 88 ? -2.255 0.877 13.260 1.00 93.56 88 ARG A CA 1
ATOM 680 C C . ARG A 1 88 ? -3.234 0.343 12.215 1.00 93.56 88 ARG A C 1
ATOM 682 O O . ARG A 1 88 ? -3.830 1.075 11.427 1.00 93.56 88 ARG A O 1
ATOM 689 N N . ALA A 1 89 ? -3.427 -0.972 12.251 1.00 93.88 89 ALA A N 1
ATOM 690 C CA . ALA A 1 89 ? -4.430 -1.723 11.513 1.00 93.88 89 ALA A CA 1
ATOM 691 C C . ALA A 1 89 ? -5.366 -2.475 12.466 1.00 93.88 89 ALA A C 1
ATOM 693 O O . ALA A 1 89 ? -4.944 -3.146 13.409 1.00 93.88 89 ALA A O 1
ATOM 694 N N . ASN A 1 90 ? -6.654 -2.448 12.146 1.00 93.44 90 ASN A N 1
ATOM 695 C CA . ASN A 1 90 ? -7.704 -3.136 12.869 1.00 93.44 90 ASN A CA 1
ATOM 696 C C . ASN A 1 90 ? -8.501 -4.041 11.937 1.00 93.44 90 ASN A C 1
ATOM 698 O O . ASN A 1 90 ? -8.826 -3.692 10.802 1.00 93.44 90 ASN A O 1
ATOM 702 N N . TYR A 1 91 ? -8.884 -5.190 12.470 1.00 93.19 91 TYR A N 1
ATOM 703 C CA . TYR A 1 91 ? -9.871 -6.079 11.891 1.00 93.19 91 TYR A CA 1
ATOM 704 C C . TYR A 1 91 ? -11.264 -5.724 12.417 1.00 93.19 91 TYR A C 1
ATOM 706 O O . TYR A 1 91 ? -11.462 -5.588 13.625 1.00 93.19 91 TYR A O 1
ATOM 714 N N . TYR A 1 92 ? -12.237 -5.602 11.518 1.00 92.06 92 TYR A N 1
ATOM 715 C CA . TYR A 1 92 ? -13.640 -5.429 11.883 1.00 92.06 92 TYR A CA 1
ATOM 716 C C . TYR A 1 92 ? -14.326 -6.785 12.041 1.00 92.06 92 TYR A C 1
ATOM 718 O O . TYR A 1 92 ? -14.388 -7.575 11.097 1.00 92.06 92 TYR A O 1
ATOM 726 N N . ASN A 1 93 ? -14.894 -7.028 13.220 1.00 89.12 93 ASN A N 1
ATOM 727 C CA . ASN A 1 93 ? -15.712 -8.196 13.487 1.00 89.12 93 ASN A CA 1
ATOM 728 C C . ASN A 1 93 ? -17.185 -7.902 13.132 1.00 89.12 93 ASN A C 1
ATOM 730 O O . ASN A 1 93 ? -17.841 -7.112 13.814 1.00 89.12 93 ASN A O 1
ATOM 734 N N . PRO A 1 94 ? -17.750 -8.544 12.094 1.00 85.94 94 PRO A N 1
ATOM 735 C CA . PRO A 1 94 ? -19.124 -8.280 11.672 1.00 85.94 94 PRO A CA 1
ATOM 736 C C . PRO A 1 94 ? -20.179 -8.853 12.629 1.00 85.94 94 PRO A C 1
ATOM 738 O O . PRO A 1 94 ? -21.341 -8.467 12.536 1.00 85.94 94 PRO A O 1
ATOM 741 N N . VAL A 1 95 ? -19.807 -9.780 13.522 1.00 87.31 95 VAL A N 1
ATOM 742 C CA . VAL A 1 95 ? -20.755 -10.448 14.430 1.00 87.31 95 VAL A CA 1
ATOM 743 C C . VAL A 1 95 ? -21.173 -9.522 15.569 1.00 87.31 95 VAL A C 1
ATOM 745 O O . VAL A 1 95 ? -22.355 -9.438 15.892 1.00 87.31 95 VAL A O 1
ATOM 748 N N . ASP A 1 96 ? -20.210 -8.826 16.170 1.00 87.12 96 ASP A N 1
ATOM 749 C CA . ASP A 1 96 ? -20.432 -7.921 17.303 1.00 87.12 96 ASP A CA 1
ATOM 750 C C . ASP A 1 96 ? -20.287 -6.435 16.929 1.00 87.12 96 ASP A C 1
ATOM 752 O O . ASP A 1 96 ? -20.595 -5.557 17.733 1.00 87.12 96 ASP A O 1
ATOM 756 N N . GLY A 1 97 ? -19.845 -6.142 15.702 1.00 86.00 97 GLY A N 1
ATOM 757 C CA . GLY A 1 97 ? -19.613 -4.787 15.216 1.00 86.00 97 GLY A CA 1
ATOM 758 C C . GLY A 1 97 ? -18.398 -4.103 15.845 1.00 86.00 97 GLY A C 1
ATOM 759 O O . GLY A 1 97 ? -18.301 -2.876 15.772 1.00 86.00 97 GLY A O 1
ATOM 760 N N . THR A 1 98 ? -17.494 -4.855 16.476 1.00 87.44 98 THR A N 1
ATOM 761 C CA . THR A 1 98 ? -16.316 -4.314 17.159 1.00 87.44 98 THR A CA 1
ATOM 762 C C . THR A 1 98 ? -15.063 -4.355 16.286 1.00 87.44 98 THR A C 1
ATOM 764 O O . THR A 1 98 ? -14.969 -5.098 15.311 1.00 87.44 98 THR A O 1
ATOM 767 N N . MET A 1 99 ? -14.079 -3.532 16.652 1.00 89.56 99 MET A N 1
ATOM 768 C CA . MET A 1 99 ? -12.738 -3.567 16.072 1.00 89.56 99 MET A CA 1
ATOM 769 C C . MET A 1 99 ? -11.792 -4.368 16.966 1.00 89.56 99 MET A C 1
ATOM 771 O O . MET A 1 99 ? -11.844 -4.242 18.194 1.00 89.56 99 MET A O 1
ATOM 775 N N . THR A 1 100 ? -10.883 -5.114 16.354 1.00 90.81 100 THR A N 1
ATOM 776 C CA . THR A 1 100 ? -9.755 -5.785 17.008 1.00 90.81 100 THR A CA 1
ATOM 777 C C . THR A 1 100 ? -8.471 -5.222 16.426 1.00 90.81 100 THR A C 1
ATOM 779 O O . THR A 1 100 ? -8.311 -5.227 15.211 1.00 90.81 100 THR A O 1
ATOM 782 N N . ASP A 1 101 ? -7.588 -4.690 17.269 1.00 92.31 101 ASP A N 1
ATOM 783 C CA . ASP A 1 101 ? -6.256 -4.259 16.835 1.00 92.31 101 ASP A CA 1
ATOM 784 C C . ASP A 1 101 ? -5.457 -5.492 16.390 1.00 92.31 101 ASP A C 1
ATOM 786 O O . ASP A 1 101 ? -5.379 -6.472 17.130 1.00 92.31 101 ASP A O 1
ATOM 790 N N . VAL A 1 102 ? -4.934 -5.462 15.166 1.00 92.94 102 VAL A N 1
ATOM 791 C CA . VAL A 1 102 ? -4.096 -6.528 14.595 1.00 92.94 102 VAL A CA 1
ATOM 792 C C . VAL A 1 102 ? -2.666 -6.052 14.342 1.00 92.94 102 VAL A C 1
ATOM 794 O O . VAL A 1 102 ? -1.857 -6.812 13.825 1.00 92.94 102 VAL A O 1
ATOM 797 N N . SER A 1 103 ? -2.334 -4.813 14.705 1.00 89.56 103 SER A N 1
ATOM 798 C CA . SER A 1 103 ? -1.028 -4.189 14.441 1.00 89.56 103 SER A CA 1
ATOM 799 C C . SER A 1 103 ? 0.115 -4.881 15.170 1.00 89.56 103 SER A C 1
ATOM 801 O O . SER A 1 103 ? 1.231 -4.965 14.679 1.00 89.56 103 SER A O 1
ATOM 803 N N . SER A 1 104 ? -0.160 -5.384 16.363 1.00 79.62 104 SER A N 1
ATOM 804 C CA . SER A 1 104 ? 0.823 -6.044 17.203 1.00 79.62 104 SER A CA 1
ATOM 805 C C . SER A 1 104 ? 0.143 -7.132 18.017 1.00 79.62 104 SER A C 1
ATOM 807 O O . SER A 1 104 ? -1.084 -7.262 18.019 1.00 79.62 104 SER A O 1
ATOM 809 N N . ASP A 1 105 ? 0.942 -7.890 18.764 1.00 68.31 105 ASP A N 1
ATOM 810 C CA . ASP A 1 105 ? 0.398 -8.697 19.848 1.00 68.31 105 ASP A CA 1
ATOM 811 C C . ASP A 1 105 ? -0.443 -7.797 20.774 1.00 68.31 105 ASP A C 1
ATOM 813 O O . ASP A 1 105 ? 0.006 -6.726 21.200 1.00 68.31 105 ASP A O 1
ATOM 817 N N . LEU A 1 106 ? -1.669 -8.230 21.078 1.00 63.66 106 LEU A N 1
ATOM 818 C CA . LEU A 1 106 ? -2.587 -7.535 21.980 1.00 63.66 106 LEU A CA 1
ATOM 819 C C . LEU A 1 106 ? -1.983 -7.357 23.382 1.00 63.66 106 LEU A C 1
ATOM 821 O O . LEU A 1 106 ? -2.373 -6.432 24.095 1.00 63.66 106 LEU A O 1
ATOM 825 N N . ALA A 1 107 ? -1.037 -8.218 23.775 1.00 66.81 107 ALA A N 1
ATOM 826 C CA . ALA A 1 107 ? -0.319 -8.110 25.041 1.00 66.81 107 ALA A CA 1
ATOM 827 C C . ALA A 1 107 ? 0.735 -6.989 25.050 1.00 66.81 107 ALA A C 1
ATOM 829 O O . ALA A 1 107 ? 1.051 -6.465 26.118 1.00 66.81 107 ALA A O 1
ATOM 830 N N . THR A 1 108 ? 1.248 -6.590 23.880 1.00 73.69 108 THR A N 1
ATOM 831 C CA . THR A 1 108 ? 2.257 -5.527 23.746 1.00 73.69 108 THR A CA 1
ATOM 832 C C . THR A 1 108 ? 1.855 -4.554 22.630 1.00 73.69 108 THR A C 1
ATOM 834 O O . THR A 1 108 ? 2.446 -4.582 21.549 1.00 73.69 108 THR A O 1
ATOM 837 N N . PRO A 1 109 ? 0.826 -3.708 22.854 1.00 77.44 109 PRO A N 1
ATOM 838 C CA . PRO A 1 109 ? 0.284 -2.832 21.822 1.00 77.44 109 PRO A CA 1
ATOM 839 C C . PRO A 1 109 ? 1.341 -1.840 21.327 1.00 77.44 109 PRO A C 1
ATOM 841 O O . PRO A 1 109 ? 1.798 -1.003 22.105 1.00 77.44 109 PRO A O 1
ATOM 844 N N . ALA A 1 110 ? 1.685 -1.886 20.043 1.00 86.88 110 ALA A N 1
ATOM 845 C CA . ALA A 1 110 ? 2.672 -0.996 19.441 1.00 86.88 110 ALA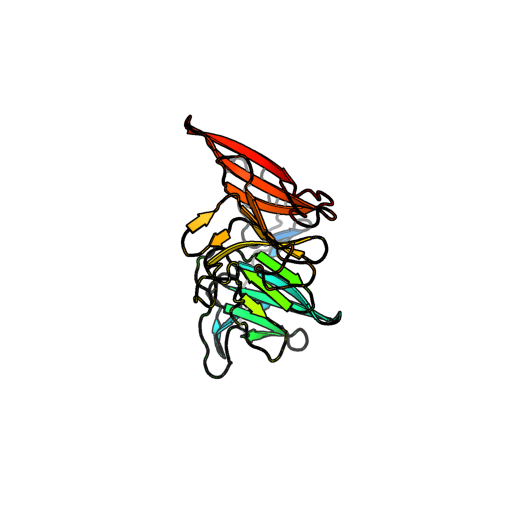 A CA 1
ATOM 846 C C . ALA A 1 110 ? 2.124 -0.329 18.177 1.00 86.88 110 ALA A C 1
ATOM 848 O O . ALA A 1 110 ? 1.327 -0.913 17.443 1.00 86.88 110 ALA A O 1
ATOM 849 N N . ASP A 1 111 ? 2.567 0.902 17.943 1.00 91.88 111 ASP A N 1
ATOM 850 C CA . ASP A 1 111 ? 2.359 1.592 16.675 1.00 91.88 111 ASP A CA 1
ATOM 851 C C . ASP A 1 111 ? 3.373 1.035 15.670 1.00 91.88 111 ASP A C 1
ATOM 853 O O . ASP A 1 111 ? 4.575 1.026 15.947 1.00 91.88 111 ASP A O 1
ATOM 857 N N . ILE A 1 112 ? 2.887 0.521 14.539 1.00 93.00 112 ILE A N 1
ATOM 858 C CA . ILE A 1 112 ? 3.723 -0.129 13.514 1.00 93.00 112 ILE A CA 1
ATOM 859 C C . ILE A 1 112 ? 3.888 0.721 12.258 1.00 93.00 112 ILE A C 1
ATOM 861 O O . ILE A 1 112 ? 4.846 0.526 11.509 1.00 93.00 112 ILE A O 1
ATOM 865 N N . PHE A 1 113 ? 2.955 1.644 12.032 1.00 94.44 113 PHE A N 1
ATOM 866 C CA . PHE A 1 113 ? 3.003 2.582 10.926 1.00 94.44 113 PHE A CA 1
ATOM 867 C C . PHE A 1 113 ? 3.404 3.967 11.420 1.00 94.44 113 PHE A C 1
ATOM 869 O O . PHE A 1 113 ? 3.167 4.354 12.569 1.00 94.44 113 PHE A O 1
ATOM 876 N N . THR A 1 114 ? 3.995 4.722 10.513 1.00 93.94 114 THR A N 1
ATOM 877 C CA . THR A 1 114 ? 4.269 6.141 10.626 1.00 93.94 114 THR A CA 1
ATOM 878 C C . THR A 1 114 ? 3.656 6.861 9.429 1.00 93.94 114 THR A C 1
ATOM 880 O O . THR A 1 114 ? 3.339 6.260 8.408 1.00 93.94 114 THR A O 1
ATOM 883 N N . GLY A 1 115 ? 3.439 8.168 9.544 1.00 91.75 115 GLY A N 1
ATOM 884 C CA . GLY A 1 115 ? 2.885 8.964 8.452 1.00 91.75 115 GLY A CA 1
ATOM 885 C C . GLY A 1 115 ? 1.833 9.956 8.919 1.00 91.75 115 GLY A C 1
ATOM 886 O O . GLY A 1 115 ? 1.666 10.227 10.110 1.00 91.75 115 GLY A O 1
ATOM 887 N N . SER A 1 116 ? 1.140 10.534 7.948 1.00 92.75 116 SER A N 1
ATOM 888 C CA . SER A 1 116 ? 0.160 11.596 8.123 1.00 92.75 116 SER A CA 1
ATOM 889 C C . SER A 1 116 ? -1.199 11.211 7.538 1.00 92.75 116 SER A C 1
ATOM 891 O O . SER A 1 116 ? -1.354 10.207 6.850 1.00 92.75 116 SER A O 1
ATOM 893 N N . ALA A 1 117 ? -2.204 12.065 7.743 1.00 91.94 117 ALA A N 1
ATOM 894 C CA . ALA A 1 117 ? -3.528 11.890 7.142 1.00 91.94 117 ALA A CA 1
ATOM 895 C C . ALA A 1 117 ? -3.541 11.969 5.596 1.00 91.94 117 ALA A C 1
ATOM 897 O O . ALA A 1 117 ? -4.590 11.752 4.992 1.00 91.94 117 ALA A O 1
ATOM 898 N N . SER A 1 118 ? -2.408 12.300 4.962 1.00 92.12 118 SER A N 1
ATOM 899 C CA . SER A 1 118 ? -2.261 12.326 3.498 1.00 92.12 118 SER A CA 1
ATOM 900 C C . SER A 1 118 ? -1.691 11.022 2.930 1.00 92.12 118 SER A C 1
ATOM 902 O O . SER A 1 118 ? -1.715 10.831 1.715 1.00 92.12 118 SER A O 1
ATOM 904 N N . ASP A 1 119 ? -1.193 10.132 3.789 1.00 93.19 119 ASP A N 1
ATOM 905 C CA . ASP A 1 119 ? -0.467 8.925 3.401 1.00 93.19 119 ASP A CA 1
ATOM 906 C C . ASP A 1 119 ? -1.432 7.734 3.362 1.00 93.19 119 ASP A C 1
ATOM 908 O O . ASP A 1 119 ? -1.624 6.996 4.329 1.00 93.19 119 ASP A O 1
ATOM 912 N N . PHE A 1 120 ? -2.129 7.601 2.232 1.00 93.62 120 PHE A N 1
ATOM 913 C CA . PHE A 1 120 ? -3.135 6.559 2.035 1.00 93.62 120 PHE A CA 1
ATOM 914 C C . PHE A 1 120 ? -2.509 5.186 1.793 1.00 93.62 120 PHE A C 1
ATOM 916 O O . PHE A 1 120 ? -1.512 5.048 1.086 1.00 93.62 120 PHE A O 1
ATOM 923 N N . PHE A 1 121 ? -3.174 4.141 2.291 1.00 95.31 121 PHE A N 1
ATOM 924 C CA . PHE A 1 121 ? -2.709 2.772 2.089 1.00 95.31 121 PHE A CA 1
ATOM 925 C C . PHE A 1 121 ? -3.032 2.237 0.688 1.00 95.31 121 PHE A C 1
ATOM 927 O O . PHE A 1 121 ? -4.202 2.108 0.282 1.00 95.31 121 PHE A O 1
ATOM 934 N N . SER A 1 122 ? -1.985 1.807 -0.011 1.00 95.56 122 SER A N 1
ATOM 935 C CA . SER A 1 122 ? -2.084 0.847 -1.102 1.00 95.56 122 SER A CA 1
ATOM 936 C C . SER A 1 122 ? -2.210 -0.563 -0.528 1.00 95.56 122 SER A C 1
ATOM 938 O O . SER A 1 122 ? -1.624 -0.891 0.503 1.00 95.56 122 SER A O 1
ATOM 940 N N . PHE A 1 123 ? -3.052 -1.384 -1.153 1.00 95.75 123 PHE A N 1
ATOM 941 C CA . PHE A 1 123 ? -3.453 -2.674 -0.604 1.00 95.75 123 PHE A CA 1
ATOM 942 C C . PHE A 1 123 ? -3.576 -3.712 -1.702 1.00 95.75 123 PHE A C 1
ATOM 944 O O . PHE A 1 123 ? -4.267 -3.494 -2.699 1.00 95.75 123 PHE A O 1
ATOM 951 N N . LEU A 1 124 ? -2.979 -4.868 -1.454 1.00 95.44 124 LEU A N 1
ATOM 952 C CA . LEU A 1 124 ? -3.036 -6.022 -2.325 1.00 95.44 124 LEU A CA 1
ATOM 953 C C . LEU A 1 124 ? -3.455 -7.242 -1.511 1.00 95.44 124 LEU A C 1
ATOM 955 O O . LEU A 1 124 ? -2.852 -7.561 -0.494 1.00 95.44 124 LEU A O 1
ATOM 959 N N . ASN A 1 125 ? -4.448 -7.977 -2.001 1.00 94.50 125 ASN A N 1
ATOM 960 C CA . ASN A 1 125 ? -4.691 -9.335 -1.541 1.00 94.50 125 ASN A CA 1
ATOM 961 C C . ASN A 1 125 ? -4.106 -10.314 -2.553 1.00 94.50 125 ASN A C 1
ATOM 963 O O . ASN A 1 125 ? -4.526 -10.320 -3.711 1.00 94.50 125 ASN A O 1
ATOM 967 N N . TRP A 1 126 ? -3.166 -11.147 -2.119 1.00 94.12 126 TRP A N 1
ATOM 968 C CA . TRP A 1 126 ? -2.591 -12.165 -2.981 1.00 94.12 126 TRP A CA 1
ATOM 969 C C . TRP A 1 126 ? -2.239 -13.420 -2.195 1.00 94.12 126 TRP A C 1
ATOM 971 O O . TRP A 1 126 ? -1.652 -13.355 -1.120 1.00 94.12 126 TRP A O 1
ATOM 981 N N . ARG A 1 127 ? -2.632 -14.583 -2.729 1.00 91.06 127 ARG A N 1
ATOM 982 C CA . ARG A 1 127 ? -2.386 -15.911 -2.132 1.00 91.06 127 ARG A CA 1
ATOM 983 C C . ARG A 1 127 ? -2.845 -16.047 -0.671 1.00 91.06 127 ARG A C 1
ATOM 985 O O . ARG A 1 127 ? -2.261 -16.805 0.095 1.00 91.06 127 ARG A O 1
ATOM 992 N N . GLY A 1 128 ? -3.919 -15.347 -0.297 1.00 91.12 128 GLY A N 1
ATOM 993 C CA . GLY A 1 128 ? -4.446 -15.363 1.071 1.00 91.12 128 GLY A CA 1
ATOM 994 C C . GLY A 1 128 ? -3.654 -14.498 2.051 1.00 91.12 128 GLY A C 1
ATOM 995 O O . GLY A 1 128 ? -3.873 -14.602 3.251 1.00 91.12 128 GLY A O 1
ATOM 996 N N . VAL A 1 129 ? -2.772 -13.628 1.562 1.00 94.25 129 VAL A N 1
ATOM 997 C CA . VAL A 1 129 ? -2.027 -12.652 2.360 1.00 94.25 129 VAL A CA 1
ATOM 998 C C . VAL A 1 129 ? -2.460 -11.247 1.945 1.00 94.25 129 VAL A C 1
ATOM 1000 O O . VAL A 1 129 ? -2.611 -10.951 0.757 1.00 94.25 129 VAL A O 1
ATOM 1003 N N . ALA A 1 130 ? -2.723 -10.390 2.929 1.00 95.81 130 ALA A N 1
ATOM 1004 C CA . ALA A 1 130 ? -2.893 -8.959 2.721 1.00 95.81 130 ALA A CA 1
ATOM 1005 C C . ALA A 1 130 ? -1.522 -8.297 2.755 1.00 95.81 130 ALA A C 1
ATOM 1007 O O . ALA A 1 130 ? -0.841 -8.407 3.765 1.00 95.81 130 ALA A O 1
ATOM 1008 N N . TYR A 1 131 ? -1.160 -7.581 1.701 1.00 96.69 131 TYR A N 1
ATOM 1009 C CA . TYR A 1 131 ? -0.000 -6.704 1.653 1.00 96.69 131 TYR A CA 1
ATOM 1010 C C . TYR A 1 131 ? -0.472 -5.258 1.684 1.00 96.69 131 TYR A C 1
ATOM 1012 O O . TYR A 1 131 ? -1.433 -4.897 0.997 1.00 96.69 131 TYR A O 1
ATOM 1020 N N . MET A 1 132 ? 0.191 -4.437 2.484 1.00 96.50 132 MET A N 1
ATOM 1021 C CA . MET A 1 132 ? -0.203 -3.055 2.720 1.00 96.50 132 MET A CA 1
ATOM 1022 C C . MET A 1 132 ? 1.023 -2.154 2.816 1.00 96.50 132 MET A C 1
ATOM 1024 O O . MET A 1 132 ? 2.048 -2.550 3.367 1.00 96.50 132 MET A O 1
ATOM 1028 N N . VAL A 1 133 ? 0.916 -0.957 2.250 1.00 96.19 133 VAL A N 1
ATOM 1029 C CA . VAL A 1 133 ? 1.987 0.045 2.236 1.00 96.19 133 VAL A CA 1
ATOM 1030 C C . VAL A 1 133 ? 1.373 1.441 2.188 1.00 96.19 133 VAL A C 1
ATOM 1032 O O . VAL A 1 133 ? 0.351 1.638 1.532 1.00 96.19 133 VAL A O 1
ATOM 1035 N N . ASN A 1 134 ? 1.974 2.397 2.885 1.00 95.31 134 ASN A N 1
ATOM 1036 C CA . ASN A 1 134 ? 1.499 3.779 3.018 1.00 95.31 134 ASN A CA 1
ATOM 1037 C C . ASN A 1 134 ? 2.475 4.803 2.415 1.00 95.31 134 ASN A C 1
ATOM 1039 O O . ASN A 1 134 ? 2.422 5.972 2.776 1.00 95.31 134 ASN A O 1
ATOM 1043 N N . ASN A 1 135 ? 3.377 4.376 1.521 1.00 93.75 135 ASN A N 1
ATOM 1044 C CA . ASN A 1 135 ? 4.397 5.229 0.897 1.00 93.75 135 ASN A CA 1
ATOM 1045 C C . ASN A 1 135 ? 5.386 5.898 1.886 1.00 93.75 135 ASN A C 1
ATOM 1047 O O . ASN A 1 135 ? 6.136 6.797 1.507 1.00 93.75 135 ASN A O 1
ATOM 1051 N N . VAL A 1 136 ? 5.402 5.473 3.151 1.00 95.31 136 VAL A N 1
ATOM 1052 C CA . VAL A 1 136 ? 6.333 5.969 4.173 1.00 95.31 136 VAL A CA 1
ATOM 1053 C C . VAL A 1 136 ? 7.092 4.798 4.771 1.00 95.31 136 VAL A C 1
ATOM 1055 O O . VAL A 1 136 ? 8.319 4.757 4.712 1.00 95.31 136 VAL A O 1
ATOM 1058 N N . ASP A 1 137 ? 6.360 3.822 5.299 1.00 95.50 137 ASP A N 1
ATOM 1059 C CA . ASP A 1 137 ? 6.933 2.625 5.890 1.00 95.50 137 ASP A CA 1
ATOM 1060 C C . ASP A 1 137 ? 7.158 1.529 4.844 1.00 95.50 137 ASP A C 1
ATOM 1062 O O . ASP A 1 137 ? 6.647 1.573 3.717 1.00 95.50 137 ASP A O 1
ATOM 1066 N N . GLN A 1 138 ? 7.891 0.496 5.255 1.00 95.44 138 GLN A N 1
ATOM 1067 C CA . GLN A 1 138 ? 8.056 -0.722 4.471 1.00 95.44 138 GLN A CA 1
ATOM 1068 C C . GLN A 1 138 ? 6.727 -1.430 4.220 1.00 95.44 138 GLN A C 1
ATOM 1070 O O . GLN A 1 138 ? 5.712 -1.173 4.867 1.00 95.44 138 GLN A O 1
ATOM 1075 N N . VAL A 1 139 ? 6.740 -2.374 3.284 1.00 96.38 139 VAL A N 1
ATOM 1076 C CA . VAL A 1 139 ? 5.567 -3.207 3.031 1.00 96.38 139 VAL A CA 1
ATOM 1077 C C . VAL A 1 139 ? 5.316 -4.091 4.252 1.00 96.38 139 VAL A C 1
ATOM 1079 O O . VAL A 1 139 ? 6.218 -4.762 4.750 1.00 96.38 139 VAL A O 1
ATOM 1082 N N . TYR A 1 140 ? 4.075 -4.116 4.718 1.00 96.25 140 TYR A N 1
ATOM 1083 C CA . TYR A 1 140 ? 3.617 -5.015 5.768 1.00 96.25 140 TYR A CA 1
ATOM 1084 C C . TYR A 1 140 ? 2.710 -6.091 5.189 1.00 96.25 140 TYR A C 1
ATOM 1086 O O . TYR A 1 140 ? 2.069 -5.899 4.152 1.00 96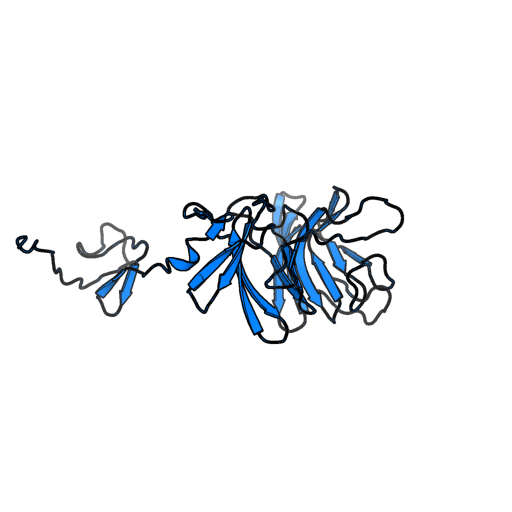.25 140 TYR A O 1
ATOM 1094 N N . GLN A 1 141 ? 2.641 -7.225 5.880 1.00 95.44 141 GLN A N 1
ATOM 1095 C CA . GLN A 1 141 ? 1.775 -8.335 5.524 1.00 95.44 141 GLN A CA 1
ATOM 1096 C C . GLN A 1 141 ? 0.927 -8.820 6.698 1.00 95.44 141 GLN A C 1
ATOM 1098 O O . GLN A 1 141 ? 1.311 -8.708 7.862 1.00 95.44 141 GLN A O 1
ATOM 1103 N N . TRP A 1 142 ? -0.223 -9.402 6.373 1.00 95.56 142 TRP A N 1
ATOM 1104 C CA . TRP A 1 142 ? -1.126 -10.022 7.334 1.00 95.56 142 TRP A CA 1
ATOM 1105 C C . TRP A 1 142 ? -1.787 -11.272 6.753 1.00 95.56 142 TRP A C 1
ATOM 1107 O O . TRP A 1 142 ? -2.339 -11.249 5.649 1.00 95.56 142 TRP A O 1
ATOM 1117 N N . THR A 1 143 ? -1.727 -12.371 7.501 1.00 92.94 143 THR A N 1
ATOM 1118 C CA . THR A 1 143 ? -2.184 -13.715 7.102 1.00 92.94 143 THR A CA 1
ATOM 1119 C C . THR A 1 143 ? -3.595 -14.054 7.582 1.00 92.94 143 THR A C 1
ATOM 1121 O O . THR A 1 143 ? -4.159 -15.073 7.173 1.00 92.94 143 THR A O 1
ATOM 1124 N N . GLY A 1 144 ? -4.196 -13.186 8.398 1.00 90.62 144 GLY A N 1
ATOM 1125 C CA . GLY A 1 144 ? -5.583 -13.291 8.825 1.00 90.62 144 GLY A CA 1
ATOM 1126 C C . GLY A 1 144 ? -5.767 -13.263 10.338 1.00 90.62 144 GLY A C 1
ATOM 1127 O O . GLY A 1 144 ? -4.863 -12.962 11.112 1.00 90.62 144 GLY A O 1
ATOM 1128 N N . LEU A 1 145 ? -7.002 -13.536 10.758 1.00 85.00 145 LEU A N 1
ATOM 1129 C CA . LEU A 1 145 ? -7.399 -13.460 12.159 1.00 85.00 145 LEU A CA 1
ATOM 1130 C C . LEU A 1 145 ? -6.574 -14.426 13.023 1.00 85.00 145 LEU A C 1
ATOM 1132 O O . LEU A 1 145 ? -6.510 -15.616 12.725 1.00 85.00 145 LEU A O 1
ATOM 1136 N N . GLY A 1 146 ? -6.017 -13.908 14.118 1.00 84.88 146 GLY A N 1
ATOM 1137 C CA . GLY A 1 146 ? -5.138 -14.648 15.029 1.00 84.88 146 GLY A CA 1
ATOM 1138 C C . GLY A 1 146 ? -3.659 -14.303 14.859 1.00 84.88 146 GLY A C 1
ATOM 1139 O O . GLY A 1 146 ? -2.899 -14.488 15.804 1.00 84.88 146 GLY A O 1
ATOM 1140 N N . ASP A 1 147 ? -3.284 -13.726 13.716 1.00 90.00 147 ASP A N 1
ATOM 1141 C CA . ASP A 1 147 ? -1.928 -13.262 13.448 1.00 90.00 147 ASP A CA 1
ATOM 1142 C C . ASP A 1 147 ? -1.837 -11.735 13.563 1.00 90.00 147 ASP A C 1
ATOM 1144 O O . ASP A 1 147 ? -2.796 -11.010 13.267 1.00 90.00 147 ASP A O 1
ATOM 1148 N N . ALA A 1 148 ? -0.669 -11.246 13.976 1.00 91.81 148 ALA A N 1
ATOM 1149 C CA . ALA A 1 148 ? -0.342 -9.826 13.932 1.00 91.81 148 ALA A CA 1
ATOM 1150 C C . ALA A 1 148 ? 0.121 -9.418 12.525 1.00 91.81 148 ALA A C 1
ATOM 1152 O O . ALA A 1 148 ? 0.613 -10.237 11.745 1.00 91.81 148 ALA A O 1
ATOM 1153 N N . VAL A 1 149 ? -0.025 -8.137 12.201 1.00 93.94 149 VAL A N 1
ATOM 1154 C CA . VAL A 1 149 ? 0.606 -7.527 11.033 1.00 93.94 149 VAL A CA 1
ATOM 1155 C C . VAL A 1 149 ? 2.118 -7.535 11.252 1.00 93.94 149 VAL A C 1
ATOM 1157 O O . VAL A 1 149 ? 2.609 -7.107 12.294 1.00 93.94 149 VAL A O 1
ATOM 1160 N N . VAL A 1 150 ? 2.866 -8.034 10.272 1.00 93.88 150 VAL A N 1
ATOM 1161 C CA . VAL A 1 150 ? 4.326 -8.161 10.359 1.00 93.88 150 VAL A CA 1
ATOM 1162 C C . VAL A 1 150 ? 5.004 -7.543 9.140 1.00 93.88 150 VAL A C 1
ATOM 1164 O O . VAL A 1 150 ? 4.404 -7.517 8.062 1.00 93.88 150 VAL A O 1
ATOM 1167 N N . PRO A 1 151 ? 6.250 -7.058 9.269 1.00 94.56 151 PRO A N 1
ATOM 1168 C CA . PRO A 1 151 ? 7.031 -6.612 8.123 1.00 94.56 151 PRO A CA 1
ATOM 1169 C C . PRO A 1 151 ? 7.125 -7.684 7.033 1.00 94.56 151 PRO A C 1
ATOM 1171 O O . PRO A 1 151 ? 7.358 -8.865 7.312 1.00 94.56 151 PRO A O 1
ATOM 1174 N N . PHE A 1 152 ? 6.960 -7.271 5.780 1.00 95.25 152 PHE A N 1
ATOM 1175 C CA . PHE A 1 152 ? 7.225 -8.098 4.613 1.00 95.25 152 PHE A CA 1
ATOM 1176 C C . PHE A 1 152 ? 8.603 -7.746 4.056 1.00 95.25 152 PHE A C 1
ATOM 1178 O O . PHE A 1 152 ? 8.791 -6.760 3.351 1.00 95.25 152 PHE A O 1
ATOM 1185 N N . ASN A 1 153 ? 9.576 -8.578 4.408 1.00 94.56 153 ASN A N 1
ATOM 1186 C CA . ASN A 1 153 ? 10.969 -8.400 4.034 1.00 94.56 153 ASN A CA 1
ATOM 1187 C C . ASN A 1 153 ? 11.198 -8.817 2.575 1.00 94.56 153 ASN A C 1
ATOM 1189 O O . ASN A 1 153 ? 11.100 -10.002 2.248 1.00 94.56 153 ASN A O 1
ATOM 1193 N N . ILE A 1 154 ? 11.524 -7.854 1.712 1.00 93.69 154 ILE A N 1
ATOM 1194 C CA . ILE A 1 154 ? 11.728 -8.077 0.279 1.00 93.69 154 ILE A CA 1
ATOM 1195 C C . ILE A 1 154 ? 13.218 -8.044 -0.038 1.00 93.69 154 ILE A C 1
ATOM 1197 O O . ILE A 1 154 ? 13.907 -7.055 0.206 1.00 93.69 154 ILE A O 1
ATOM 1201 N N . GLN A 1 155 ? 13.705 -9.125 -0.636 1.00 92.81 155 GLN A N 1
ATOM 1202 C CA . GLN A 1 155 ? 15.090 -9.275 -1.068 1.00 92.81 155 GLN A CA 1
ATOM 1203 C C . GLN A 1 155 ? 15.198 -9.013 -2.572 1.00 92.81 155 GLN A C 1
ATOM 1205 O O . GLN A 1 155 ? 14.538 -9.689 -3.356 1.00 92.81 155 GLN A O 1
ATOM 1210 N N . ILE A 1 156 ? 16.018 -8.035 -2.977 1.00 93.00 156 ILE A N 1
ATOM 1211 C CA . ILE A 1 156 ? 16.287 -7.718 -4.399 1.00 93.00 156 ILE A CA 1
ATOM 1212 C C . ILE A 1 156 ? 17.699 -8.075 -4.878 1.00 93.00 156 ILE A C 1
ATOM 1214 O O . ILE A 1 156 ? 17.974 -8.039 -6.071 1.00 93.00 156 ILE A O 1
ATOM 1218 N N . THR A 1 157 ? 18.603 -8.389 -3.954 1.00 89.62 157 THR A N 1
ATOM 1219 C CA . THR A 1 157 ? 19.965 -8.844 -4.238 1.00 89.62 157 THR A CA 1
ATOM 1220 C C . THR A 1 157 ? 20.370 -9.856 -3.175 1.00 89.62 157 THR A C 1
ATOM 1222 O O . THR A 1 157 ? 19.919 -9.754 -2.040 1.00 89.62 157 THR A O 1
ATOM 1225 N N . SER A 1 158 ? 21.226 -10.815 -3.521 1.00 85.00 158 SER A N 1
ATOM 1226 C CA . SER A 1 158 ? 21.819 -11.759 -2.567 1.00 85.00 158 SER A CA 1
ATOM 1227 C C . SER A 1 158 ? 23.146 -11.263 -1.974 1.00 85.00 158 SER A C 1
ATOM 1229 O O . SER A 1 158 ? 23.786 -11.989 -1.218 1.00 85.00 158 SER A O 1
ATOM 1231 N N . THR A 1 159 ? 23.618 -10.077 -2.377 1.00 86.50 159 THR A N 1
ATOM 1232 C CA . THR A 1 159 ? 24.941 -9.550 -1.994 1.00 86.50 159 THR A CA 1
ATOM 1233 C C . THR A 1 159 ? 24.918 -8.641 -0.771 1.00 86.50 159 THR A C 1
ATOM 1235 O O . THR A 1 159 ? 25.969 -8.400 -0.183 1.00 86.50 159 THR A O 1
ATOM 1238 N N . ASP A 1 160 ? 23.754 -8.100 -0.415 1.00 86.31 160 ASP A N 1
ATOM 1239 C CA . ASP A 1 160 ? 23.560 -7.284 0.784 1.00 86.31 160 ASP A CA 1
ATOM 1240 C C . ASP A 1 160 ? 22.978 -8.173 1.897 1.00 86.31 160 ASP A C 1
ATOM 1242 O O . ASP A 1 160 ? 22.197 -9.087 1.638 1.00 86.31 160 ASP A O 1
ATOM 1246 N N . SER A 1 161 ? 23.437 -7.963 3.131 1.00 86.38 161 SER A N 1
ATOM 1247 C CA . SER A 1 161 ? 23.035 -8.733 4.311 1.00 86.38 161 SER A CA 1
ATOM 1248 C C . SER A 1 161 ? 21.814 -8.150 5.020 1.00 86.38 161 SER A C 1
ATOM 1250 O O . SER A 1 161 ? 21.328 -8.745 5.989 1.00 86.38 161 SER A O 1
ATOM 1252 N N . LYS A 1 162 ? 21.319 -6.988 4.579 1.00 88.44 162 LYS A N 1
ATOM 1253 C CA . LYS A 1 162 ? 20.095 -6.401 5.115 1.00 88.44 162 LYS A CA 1
ATOM 1254 C C . LYS A 1 162 ? 18.914 -7.362 4.924 1.00 88.44 162 LYS A C 1
ATOM 1256 O O . LYS A 1 162 ? 18.730 -7.927 3.851 1.00 88.44 162 LYS A O 1
ATOM 1261 N N . PRO A 1 163 ? 18.057 -7.535 5.944 1.00 88.44 163 PRO A N 1
ATOM 1262 C CA . PRO A 1 163 ? 16.912 -8.435 5.848 1.00 88.44 163 PRO A CA 1
ATOM 1263 C C . PRO A 1 163 ? 15.808 -7.899 4.929 1.00 88.44 163 PRO A C 1
ATOM 1265 O O . PRO A 1 163 ? 15.019 -8.693 4.428 1.00 88.44 163 PRO A O 1
ATOM 1268 N N . ASN A 1 164 ? 15.754 -6.591 4.678 1.00 93.56 164 ASN A N 1
ATOM 1269 C CA . ASN A 1 164 ? 14.832 -5.972 3.735 1.00 93.56 164 ASN A CA 1
ATOM 1270 C C . ASN A 1 164 ? 15.590 -4.961 2.863 1.00 93.56 164 ASN A C 1
ATOM 1272 O O . ASN A 1 164 ? 16.393 -4.180 3.376 1.00 93.56 164 ASN A O 1
ATOM 1276 N N . HIS A 1 165 ? 15.342 -4.994 1.555 1.00 95.12 165 HIS A N 1
ATOM 1277 C CA . HIS A 1 165 ? 15.965 -4.112 0.567 1.00 95.12 165 HIS A CA 1
ATOM 1278 C C . HIS A 1 165 ? 14.999 -3.072 -0.010 1.00 95.12 165 HIS A C 1
ATOM 1280 O O . HIS A 1 165 ? 15.454 -2.142 -0.675 1.00 95.12 165 HIS A O 1
ATOM 1286 N N . ILE A 1 166 ? 13.693 -3.211 0.241 1.00 95.25 166 ILE A N 1
ATOM 1287 C CA . ILE A 1 166 ? 12.668 -2.244 -0.167 1.00 95.25 166 ILE A CA 1
ATOM 1288 C C . ILE A 1 166 ? 12.184 -1.488 1.067 1.00 95.25 166 ILE A C 1
ATOM 1290 O O . ILE A 1 166 ? 11.406 -2.020 1.859 1.00 95.25 166 ILE A O 1
ATOM 1294 N N . ASP A 1 167 ? 12.626 -0.243 1.217 1.00 95.38 167 ASP A N 1
ATOM 1295 C CA . ASP A 1 167 ? 12.279 0.583 2.373 1.00 95.38 167 ASP A CA 1
ATOM 1296 C C . ASP A 1 167 ? 10.827 1.057 2.317 1.00 95.38 167 ASP A C 1
ATOM 1298 O O . ASP A 1 167 ? 10.175 1.111 3.350 1.00 95.38 167 ASP A O 1
ATOM 1302 N N . THR A 1 168 ? 10.309 1.377 1.126 1.00 96.38 168 THR A N 1
ATOM 1303 C CA . THR A 1 168 ? 8.882 1.651 0.892 1.00 96.38 168 THR A CA 1
ATOM 1304 C C . THR A 1 168 ? 8.536 1.559 -0.599 1.00 96.38 168 THR A C 1
ATOM 1306 O O . THR A 1 168 ? 9.417 1.461 -1.460 1.00 96.38 168 THR A O 1
ATOM 1309 N N . CYS A 1 169 ? 7.246 1.592 -0.926 1.00 96.56 169 CYS A N 1
ATOM 1310 C CA . CYS A 1 169 ? 6.750 1.784 -2.284 1.00 96.56 169 CYS A CA 1
ATOM 1311 C C . CYS A 1 169 ? 5.415 2.539 -2.286 1.00 96.56 169 CYS A C 1
ATOM 1313 O O . CYS A 1 169 ? 4.673 2.532 -1.304 1.00 96.56 169 CYS A O 1
ATOM 1315 N N . GLN A 1 170 ? 5.090 3.178 -3.409 1.00 95.31 170 GLN A N 1
ATOM 1316 C CA . GLN A 1 170 ? 3.829 3.908 -3.547 1.00 95.31 170 GLN A CA 1
ATOM 1317 C C . GLN A 1 170 ? 2.644 2.977 -3.790 1.00 95.31 170 GLN A C 1
ATOM 1319 O O . GLN A 1 170 ? 1.572 3.140 -3.206 1.00 95.31 170 GLN A O 1
ATOM 1324 N N . TYR A 1 171 ? 2.822 2.003 -4.685 1.00 96.50 171 TYR A N 1
ATOM 1325 C CA . TYR A 1 171 ? 1.746 1.107 -5.085 1.00 96.50 171 TYR A CA 1
ATOM 1326 C C . TYR A 1 171 ? 2.210 -0.336 -5.182 1.00 96.50 171 TYR A C 1
ATOM 1328 O O . TYR A 1 171 ? 3.345 -0.620 -5.565 1.00 96.50 171 TYR A O 1
ATOM 1336 N N . ILE A 1 172 ? 1.280 -1.241 -4.888 1.00 96.81 172 ILE A N 1
ATOM 1337 C CA . ILE A 1 172 ? 1.474 -2.680 -4.977 1.00 96.81 172 ILE A CA 1
ATOM 1338 C C . ILE A 1 172 ? 0.331 -3.313 -5.776 1.00 9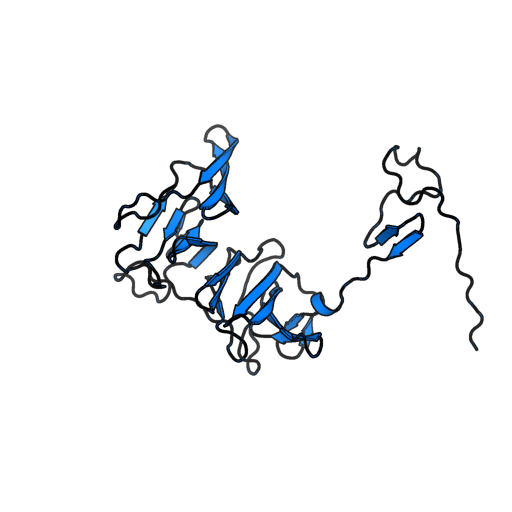6.81 172 ILE A C 1
ATOM 1340 O O . ILE A 1 172 ? -0.846 -3.033 -5.545 1.00 96.81 172 ILE A O 1
ATOM 1344 N N . PHE A 1 173 ? 0.683 -4.171 -6.729 1.00 96.75 173 PHE A N 1
ATOM 1345 C CA . PHE A 1 173 ? -0.244 -4.862 -7.622 1.00 96.75 173 PHE A CA 1
ATOM 1346 C C . PHE A 1 173 ? 0.173 -6.316 -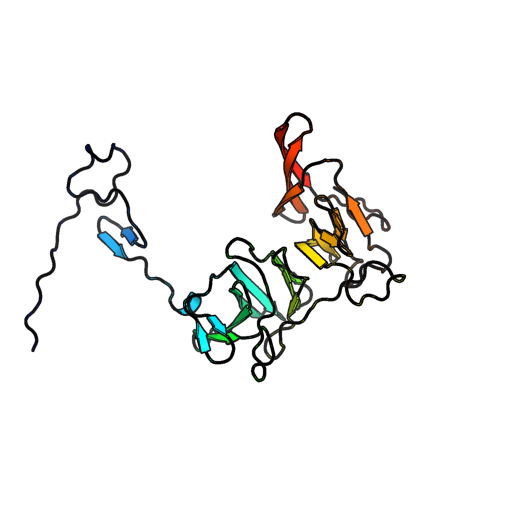7.831 1.00 96.75 173 PHE A C 1
ATOM 1348 O O . PHE A 1 173 ? 1.278 -6.726 -7.475 1.00 96.75 173 PHE A O 1
ATOM 1355 N N . VAL A 1 174 ? -0.715 -7.090 -8.456 1.00 95.31 174 VAL A N 1
ATOM 1356 C CA . VAL A 1 174 ? -0.380 -8.396 -9.029 1.00 95.31 174 VAL A CA 1
ATOM 1357 C C . VAL A 1 174 ? -0.713 -8.395 -10.507 1.00 95.31 174 VAL A C 1
ATOM 1359 O O . VAL A 1 174 ? -1.828 -8.046 -10.899 1.00 95.31 174 VAL A O 1
ATOM 1362 N N . ILE A 1 175 ? 0.254 -8.809 -11.319 1.00 94.38 175 ILE A N 1
ATOM 1363 C CA . ILE A 1 175 ? 0.105 -8.984 -12.763 1.00 94.38 175 ILE A CA 1
ATOM 1364 C C . ILE A 1 175 ? 0.615 -10.381 -13.100 1.00 94.38 175 ILE A C 1
ATOM 1366 O O . ILE A 1 175 ? 1.760 -10.696 -12.804 1.00 94.38 175 ILE A O 1
ATOM 1370 N N . ASP A 1 176 ? -0.238 -11.221 -13.689 1.00 91.56 176 ASP A N 1
ATOM 1371 C CA . ASP A 1 176 ? 0.097 -12.592 -14.111 1.00 91.56 176 ASP A CA 1
ATOM 1372 C C . ASP A 1 176 ? 0.809 -13.413 -13.020 1.00 91.56 176 ASP A C 1
ATOM 1374 O O . ASP A 1 176 ? 1.863 -14.007 -13.243 1.00 91.56 176 ASP A O 1
ATOM 1378 N N . ASP A 1 177 ? 0.239 -13.399 -11.811 1.00 93.50 177 ASP A N 1
ATOM 1379 C CA . ASP A 1 177 ? 0.789 -14.063 -10.625 1.00 93.50 177 ASP A CA 1
ATOM 1380 C C . ASP A 1 177 ? 2.194 -13.592 -10.217 1.00 93.50 177 ASP A C 1
ATOM 1382 O O . ASP A 1 177 ? 2.932 -14.309 -9.541 1.00 93.50 177 ASP A O 1
ATOM 1386 N N . ARG A 1 178 ? 2.565 -12.365 -10.579 1.00 93.38 178 ARG A N 1
ATOM 1387 C CA . ARG A 1 178 ? 3.775 -11.689 -10.107 1.00 93.38 178 ARG A CA 1
ATOM 1388 C C . ARG A 1 178 ? 3.384 -10.509 -9.246 1.00 93.38 178 ARG A C 1
ATOM 1390 O O . ARG A 1 178 ? 2.508 -9.732 -9.622 1.00 93.38 178 ARG A O 1
ATOM 1397 N N . MET A 1 179 ? 4.054 -10.356 -8.112 1.00 95.25 179 MET A N 1
ATOM 1398 C CA . MET A 1 179 ? 3.942 -9.138 -7.322 1.00 95.25 179 MET A CA 1
ATOM 1399 C C . MET A 1 179 ? 4.688 -8.008 -8.027 1.00 95.25 179 MET A C 1
ATOM 1401 O O . MET A 1 179 ? 5.818 -8.189 -8.481 1.00 95.25 179 MET A O 1
ATOM 1405 N N . VAL A 1 180 ? 4.042 -6.852 -8.106 1.00 96.12 180 VAL A N 1
ATOM 1406 C CA . VAL A 1 180 ? 4.550 -5.660 -8.776 1.00 96.12 180 VAL A CA 1
ATOM 1407 C C . VAL A 1 180 ? 4.518 -4.493 -7.801 1.00 96.12 180 VAL A C 1
ATOM 1409 O O . VAL A 1 180 ? 3.485 -4.232 -7.187 1.00 96.12 180 VAL A O 1
ATOM 1412 N N . LEU A 1 181 ? 5.639 -3.791 -7.677 1.00 97.12 181 LEU A N 1
ATOM 1413 C CA . LEU A 1 181 ? 5.814 -2.605 -6.847 1.00 97.12 181 LEU A CA 1
ATOM 1414 C C . LEU A 1 181 ? 6.128 -1.415 -7.750 1.00 97.12 181 LEU A C 1
ATOM 1416 O O . LEU A 1 181 ? 6.943 -1.536 -8.665 1.00 97.12 181 LEU A O 1
ATOM 1420 N N . LEU A 1 182 ? 5.501 -0.273 -7.480 1.00 97.38 182 LEU A N 1
ATOM 1421 C CA . LEU A 1 182 ? 5.724 0.966 -8.222 1.00 97.38 182 LEU A CA 1
ATOM 1422 C C . LEU A 1 182 ? 6.275 2.060 -7.311 1.00 97.38 182 LEU A C 1
ATOM 1424 O O . LEU A 1 182 ? 5.826 2.189 -6.168 1.00 97.38 182 LEU A O 1
ATOM 1428 N N . GLY A 1 183 ? 7.194 2.869 -7.843 1.00 96.00 183 GLY A N 1
ATOM 1429 C CA . GLY A 1 183 ? 7.738 4.039 -7.148 1.00 96.00 183 GLY A CA 1
ATOM 1430 C C . GLY A 1 183 ? 8.435 3.645 -5.846 1.00 96.00 183 GLY A C 1
ATOM 1431 O O . GLY A 1 183 ? 8.022 4.064 -4.766 1.00 96.00 183 GLY A O 1
ATOM 1432 N N . THR A 1 184 ? 9.425 2.762 -5.943 1.00 97.00 184 THR A N 1
ATOM 1433 C CA . THR A 1 184 ? 10.103 2.143 -4.800 1.00 97.00 184 THR A CA 1
ATOM 1434 C C . THR A 1 184 ? 11.194 3.044 -4.216 1.00 97.00 184 THR A C 1
ATOM 1436 O O . THR A 1 184 ? 11.842 3.823 -4.918 1.00 97.00 184 THR A O 1
ATOM 1439 N N . VAL A 1 185 ? 11.430 2.917 -2.911 1.00 97.19 185 VAL A N 1
ATOM 1440 C CA . VAL A 1 185 ? 12.681 3.328 -2.265 1.00 97.19 185 VAL A CA 1
ATOM 1441 C C . VAL A 1 185 ? 13.441 2.058 -1.922 1.00 97.19 185 VAL A C 1
ATOM 1443 O O . VAL A 1 185 ? 12.916 1.183 -1.235 1.00 97.19 185 VAL A O 1
ATOM 1446 N N . GLU A 1 186 ? 14.654 1.931 -2.440 1.00 95.69 186 GLU A N 1
ATOM 1447 C CA . GLU A 1 186 ? 15.446 0.707 -2.358 1.00 95.69 186 GLU A CA 1
ATOM 1448 C C . GLU A 1 186 ? 16.807 1.045 -1.772 1.00 95.69 186 GLU A C 1
ATOM 1450 O O . GLU A 1 186 ? 17.539 1.867 -2.330 1.00 95.69 186 GLU A O 1
ATOM 1455 N N . LEU A 1 187 ? 17.149 0.424 -0.641 1.00 93.62 187 LEU A N 1
ATOM 1456 C CA . LEU A 1 187 ? 18.413 0.658 0.066 1.00 93.62 187 LEU A CA 1
ATOM 1457 C C . LEU A 1 187 ? 18.702 2.158 0.317 1.00 93.62 187 LEU A C 1
ATOM 1459 O O . LEU A 1 187 ? 19.849 2.601 0.262 1.00 93.62 187 LEU A O 1
ATOM 1463 N N . GLY A 1 188 ? 17.660 2.943 0.584 1.00 93.75 188 GLY A N 1
ATOM 1464 C CA . GLY A 1 188 ? 17.684 4.384 0.827 1.00 93.75 188 GLY A CA 1
ATOM 1465 C C . GLY A 1 188 ? 17.646 5.253 -0.432 1.00 93.75 188 GLY A C 1
ATOM 1466 O O . GLY A 1 188 ? 17.593 6.477 -0.319 1.00 93.75 188 GLY A O 1
ATOM 1467 N N . THR A 1 189 ? 17.668 4.660 -1.628 1.00 95.88 189 THR A N 1
ATOM 1468 C CA . THR A 1 189 ? 17.617 5.396 -2.897 1.00 95.88 189 THR A CA 1
ATOM 1469 C C . THR A 1 189 ? 16.200 5.403 -3.447 1.00 95.88 189 THR A C 1
ATOM 1471 O O . THR A 1 189 ? 15.581 4.354 -3.611 1.00 95.88 189 THR A O 1
ATOM 1474 N N . TRP A 1 190 ? 15.677 6.590 -3.744 1.00 95.62 190 TRP A N 1
ATOM 1475 C CA . TRP A 1 190 ? 14.330 6.744 -4.280 1.00 95.62 190 TRP A CA 1
ATOM 1476 C C . TRP A 1 190 ? 14.311 6.617 -5.804 1.00 95.62 190 TRP A C 1
ATOM 1478 O O . TRP A 1 190 ? 15.006 7.360 -6.498 1.00 95.62 190 TRP A O 1
ATOM 1488 N N . PHE A 1 191 ? 13.478 5.710 -6.318 1.00 96.69 191 PHE A N 1
ATOM 1489 C CA . PHE A 1 191 ? 13.286 5.473 -7.745 1.00 96.69 191 PHE A CA 1
ATOM 1490 C C . PHE A 1 191 ? 11.832 5.781 -8.149 1.00 96.69 191 PHE A C 1
ATOM 1492 O O . PHE A 1 191 ? 10.967 4.900 -8.139 1.00 96.69 191 PHE A O 1
ATOM 1499 N N . PRO A 1 192 ? 11.525 7.037 -8.521 1.00 94.31 192 PRO A N 1
ATOM 1500 C CA . PRO A 1 192 ? 10.149 7.506 -8.718 1.00 94.31 192 PRO A CA 1
ATOM 1501 C C . PRO A 1 192 ? 9.425 6.911 -9.935 1.00 94.31 192 PRO A C 1
ATOM 1503 O O . PRO A 1 192 ? 8.208 7.055 -10.044 1.00 94.31 192 PRO A O 1
ATOM 1506 N N . GLN A 1 193 ? 10.161 6.281 -10.851 1.00 95.50 193 GLN A N 1
ATOM 1507 C CA . GLN A 1 193 ? 9.664 5.736 -12.124 1.00 95.50 193 GLN A CA 1
ATOM 1508 C C . GLN A 1 193 ? 9.707 4.216 -12.172 1.00 95.50 193 GLN A C 1
ATOM 1510 O O . GLN A 1 193 ? 9.355 3.607 -13.184 1.00 95.50 193 GLN A O 1
ATOM 1515 N N . ARG A 1 194 ? 10.173 3.609 -11.083 1.00 96.81 194 ARG A N 1
ATOM 1516 C CA . ARG A 1 194 ? 10.505 2.204 -11.074 1.00 96.81 194 ARG A CA 1
ATOM 1517 C C . ARG A 1 194 ? 9.264 1.351 -11.076 1.00 96.81 194 ARG A C 1
ATOM 1519 O O . ARG A 1 194 ? 8.393 1.486 -10.214 1.00 96.81 194 ARG A O 1
ATOM 1526 N N . LEU A 1 195 ? 9.250 0.442 -12.035 1.00 96.81 195 LEU A N 1
ATOM 1527 C CA . LEU A 1 195 ? 8.487 -0.782 -12.027 1.00 96.81 195 LEU A CA 1
ATOM 1528 C C . LEU A 1 195 ? 9.412 -1.881 -11.508 1.00 96.81 195 LEU A C 1
ATOM 1530 O O . LEU A 1 195 ? 10.387 -2.242 -12.157 1.00 96.81 195 LEU A O 1
ATOM 1534 N N . ARG A 1 196 ? 9.105 -2.440 -10.341 1.00 96.44 196 ARG A N 1
ATOM 1535 C CA . ARG A 1 196 ? 9.795 -3.623 -9.823 1.00 96.44 196 ARG A CA 1
ATOM 1536 C C . ARG A 1 196 ? 8.838 -4.799 -9.802 1.00 96.44 196 ARG A C 1
ATOM 1538 O O . ARG A 1 196 ? 7.712 -4.675 -9.329 1.00 96.44 196 ARG A O 1
ATOM 1545 N N . PHE A 1 197 ? 9.284 -5.952 -10.280 1.00 95.56 197 PHE A N 1
ATOM 1546 C CA . PHE A 1 197 ? 8.458 -7.153 -10.342 1.00 95.56 197 PHE A CA 1
ATOM 1547 C C . PHE A 1 197 ? 9.198 -8.376 -9.814 1.00 95.56 197 PHE A C 1
ATOM 1549 O O . PHE A 1 197 ? 10.407 -8.522 -9.984 1.00 95.56 197 PHE A O 1
ATOM 1556 N N . GLY A 1 198 ? 8.450 -9.252 -9.150 1.00 94.69 198 GLY A N 1
ATOM 1557 C CA . GLY A 1 198 ? 8.943 -10.532 -8.664 1.00 94.69 198 GLY A CA 1
ATOM 1558 C C . GLY A 1 198 ? 8.811 -11.646 -9.703 1.00 94.69 198 GLY A C 1
ATOM 1559 O O . GLY A 1 198 ? 8.144 -11.513 -10.739 1.00 94.69 198 GLY A O 1
ATOM 1560 N N . ALA A 1 199 ? 9.416 -12.788 -9.387 1.00 93.19 199 ALA A N 1
ATOM 1561 C CA . ALA A 1 199 ? 9.189 -14.019 -10.129 1.00 93.19 199 ALA A CA 1
ATOM 1562 C C . ALA A 1 199 ? 7.745 -14.536 -9.941 1.00 93.19 199 ALA A C 1
ATOM 1564 O O . ALA A 1 199 ? 7.043 -14.178 -8.991 1.00 93.19 199 ALA A O 1
ATOM 1565 N N . VAL A 1 200 ? 7.286 -15.388 -10.863 1.00 93.38 200 VAL A N 1
ATOM 1566 C CA . VAL A 1 200 ? 5.922 -15.950 -10.839 1.00 93.38 200 VAL A CA 1
ATOM 1567 C C . VAL A 1 200 ? 5.697 -16.740 -9.554 1.00 93.38 200 VAL A C 1
ATOM 1569 O O . VAL A 1 200 ? 6.454 -17.657 -9.246 1.00 93.38 200 VAL A O 1
ATOM 1572 N N . LEU A 1 201 ? 4.629 -16.411 -8.826 1.00 92.25 201 LEU A N 1
ATOM 1573 C CA . LEU A 1 201 ? 4.244 -17.041 -7.561 1.00 92.25 201 LEU A CA 1
ATOM 1574 C C . LEU A 1 201 ? 5.335 -16.986 -6.477 1.00 92.25 201 LEU A C 1
ATOM 1576 O O . LEU A 1 201 ? 5.269 -17.747 -5.509 1.00 92.25 201 LEU A O 1
ATOM 1580 N N . GLN A 1 202 ? 6.301 -16.074 -6.598 1.00 91.81 202 GLN A N 1
ATOM 1581 C CA . GLN A 1 202 ? 7.358 -15.868 -5.614 1.00 91.81 202 GLN A CA 1
ATOM 1582 C C . GLN A 1 202 ? 7.233 -14.503 -4.942 1.00 91.81 202 GLN A C 1
ATOM 1584 O O . GLN A 1 202 ? 6.748 -13.531 -5.519 1.00 91.81 202 GLN A O 1
ATOM 1589 N N . THR A 1 203 ? 7.692 -14.451 -3.699 1.00 89.50 203 THR A N 1
ATOM 1590 C CA . THR A 1 203 ? 7.813 -13.230 -2.891 1.00 89.50 203 THR A CA 1
ATOM 1591 C C . THR A 1 203 ? 9.259 -12.750 -2.776 1.00 89.50 203 THR A C 1
ATOM 1593 O O . THR A 1 203 ? 9.501 -11.654 -2.285 1.00 89.50 203 THR A O 1
ATOM 1596 N N . ASP A 1 204 ? 10.212 -13.570 -3.219 1.00 89.38 204 ASP A N 1
ATOM 1597 C CA . ASP A 1 204 ? 11.634 -13.251 -3.298 1.00 89.38 204 ASP A CA 1
ATOM 1598 C C . ASP A 1 204 ? 11.952 -12.698 -4.695 1.00 89.38 204 ASP A C 1
ATOM 1600 O O . ASP A 1 204 ? 11.740 -13.371 -5.708 1.00 89.38 204 ASP A O 1
ATOM 1604 N N . PHE A 1 205 ? 12.429 -11.453 -4.748 1.00 92.75 205 PHE A N 1
ATOM 1605 C CA . PHE A 1 205 ? 12.688 -10.729 -5.993 1.00 92.75 205 PHE A CA 1
ATOM 1606 C C . PHE A 1 205 ? 14.101 -11.001 -6.529 1.00 92.75 205 PHE A C 1
ATOM 1608 O O . PHE A 1 205 ? 14.431 -10.521 -7.610 1.00 92.75 205 PHE A O 1
ATOM 1615 N N . THR A 1 206 ? 14.916 -11.792 -5.819 1.00 91.50 206 THR A N 1
ATOM 1616 C CA . THR A 1 206 ? 16.210 -12.291 -6.317 1.00 91.50 206 THR A CA 1
ATOM 1617 C C . THR A 1 206 ? 16.069 -13.487 -7.260 1.00 91.50 206 THR A C 1
ATOM 1619 O O . THR A 1 206 ? 17.010 -13.828 -7.976 1.00 91.50 206 THR A O 1
ATOM 1622 N N . GLN A 1 207 ? 14.902 -14.138 -7.263 1.00 89.38 207 GLN A N 1
ATOM 1623 C CA . GLN A 1 207 ? 14.636 -15.317 -8.081 1.00 89.38 207 GLN A CA 1
ATOM 1624 C C . GLN A 1 207 ? 14.596 -14.976 -9.574 1.00 89.38 207 GLN A C 1
ATOM 1626 O O . GLN A 1 207 ? 14.200 -13.880 -9.974 1.00 89.38 207 GLN A O 1
ATOM 1631 N N . ALA A 1 208 ? 14.941 -15.958 -10.411 1.00 87.88 208 ALA A N 1
ATOM 1632 C CA . ALA A 1 208 ? 14.895 -15.813 -11.862 1.00 87.88 208 ALA A CA 1
ATOM 1633 C C . ALA A 1 208 ? 13.497 -15.384 -12.345 1.00 87.88 208 ALA A C 1
ATOM 1635 O O . ALA A 1 208 ? 12.476 -15.952 -11.948 1.00 87.88 208 ALA A O 1
ATOM 1636 N N . GLY A 1 209 ? 13.464 -14.366 -13.205 1.00 86.25 209 GLY A N 1
ATOM 1637 C CA . GLY A 1 209 ? 12.238 -13.719 -13.669 1.00 86.25 209 GLY A CA 1
ATOM 1638 C C . GLY A 1 209 ? 11.749 -12.577 -12.773 1.00 86.25 209 GLY A C 1
ATOM 1639 O O . GLY A 1 209 ? 10.727 -11.978 -13.101 1.00 86.25 209 GLY A O 1
ATOM 1640 N N . GLY A 1 210 ? 12.424 -12.278 -11.659 1.00 91.88 210 GLY A N 1
ATOM 1641 C CA . GLY A 1 210 ? 12.329 -10.988 -10.979 1.00 91.88 210 GLY A CA 1
ATOM 1642 C C . GLY A 1 210 ? 13.224 -9.946 -11.653 1.00 91.88 210 GLY A C 1
ATOM 1643 O O . GLY A 1 210 ? 14.235 -10.290 -12.262 1.00 91.88 210 GLY A O 1
ATOM 1644 N N . GLY A 1 211 ? 12.852 -8.672 -11.566 1.00 94.38 211 GLY A N 1
ATOM 1645 C CA . GLY A 1 211 ? 13.575 -7.611 -12.254 1.00 94.38 211 GLY A CA 1
ATOM 1646 C C . GLY A 1 211 ? 12.999 -6.223 -12.023 1.00 94.38 211 GLY A C 1
ATOM 1647 O O . GLY A 1 211 ? 12.139 -6.005 -11.160 1.00 94.38 211 GLY A O 1
ATOM 1648 N N . THR A 1 212 ? 13.518 -5.276 -12.796 1.00 95.50 212 THR A N 1
ATOM 1649 C CA . THR A 1 212 ? 13.087 -3.880 -12.794 1.00 95.50 212 THR A CA 1
ATOM 1650 C C . THR A 1 212 ? 13.057 -3.319 -14.196 1.00 95.50 212 THR A C 1
ATOM 1652 O O . THR A 1 212 ? 13.890 -3.688 -15.018 1.00 95.50 212 THR A O 1
ATOM 1655 N N . ASP A 1 213 ? 12.169 -2.361 -14.400 1.00 96.06 213 ASP A N 1
ATOM 1656 C CA . ASP A 1 213 ? 12.147 -1.482 -15.556 1.00 96.06 213 ASP A CA 1
ATOM 1657 C C . ASP A 1 213 ? 11.837 -0.054 -15.086 1.00 96.06 213 ASP A C 1
ATOM 1659 O O . ASP A 1 213 ? 11.059 0.147 -14.148 1.00 96.06 213 ASP A O 1
ATOM 1663 N N . ASP A 1 214 ? 12.462 0.945 -15.695 1.00 95.88 214 ASP A N 1
ATOM 1664 C CA . ASP A 1 214 ? 12.279 2.352 -15.335 1.00 95.88 214 ASP A CA 1
ATOM 1665 C C . ASP A 1 214 ? 11.691 3.081 -16.551 1.00 95.88 214 ASP A C 1
ATOM 1667 O O . ASP A 1 214 ? 12.218 2.982 -17.656 1.00 95.88 214 ASP A O 1
ATOM 1671 N N . ALA A 1 215 ? 10.583 3.804 -16.364 1.00 93.75 215 ALA A N 1
ATOM 1672 C CA . ALA A 1 215 ? 9.934 4.506 -17.471 1.00 93.75 215 ALA A CA 1
ATOM 1673 C C . ALA A 1 215 ? 10.858 5.594 -18.045 1.00 93.75 215 ALA A C 1
ATOM 1675 O O . ALA A 1 215 ? 11.496 6.325 -17.290 1.00 93.75 215 ALA A O 1
ATOM 1676 N N . GLU A 1 216 ? 10.869 5.767 -19.371 1.00 91.38 216 GLU A N 1
ATOM 1677 C CA . GLU A 1 216 ? 11.678 6.782 -20.068 1.00 91.38 216 GLU A CA 1
ATOM 1678 C C . GLU A 1 216 ? 11.109 8.206 -19.883 1.00 91.38 216 GLU A C 1
ATOM 1680 O O . GLU A 1 216 ? 10.657 8.867 -20.819 1.00 91.38 216 GLU A O 1
ATOM 1685 N N . THR A 1 217 ? 11.084 8.695 -18.647 1.00 89.38 217 THR A N 1
ATOM 1686 C CA . THR A 1 217 ? 10.583 10.024 -18.285 1.00 89.38 217 THR A CA 1
ATOM 1687 C C . THR A 1 217 ? 11.431 10.632 -17.168 1.00 89.38 217 THR A C 1
ATOM 1689 O O . THR A 1 217 ? 12.304 9.985 -16.609 1.00 89.38 217 THR A O 1
ATOM 1692 N N . GLN A 1 218 ? 11.220 11.905 -16.839 1.00 87.94 218 GLN A N 1
ATOM 1693 C CA . GLN A 1 218 ? 11.769 12.545 -15.627 1.00 87.94 218 GLN A CA 1
ATOM 1694 C C . GLN A 1 218 ? 10.689 12.774 -14.560 1.00 87.94 218 GLN A C 1
ATOM 1696 O O . GLN A 1 218 ? 10.953 13.284 -13.474 1.00 87.94 218 GLN A O 1
ATOM 1701 N N . GLN A 1 219 ? 9.458 12.370 -14.864 1.00 91.19 219 GLN A N 1
ATOM 1702 C CA . GLN A 1 219 ? 8.291 12.524 -14.008 1.00 91.19 219 GLN A CA 1
ATOM 1703 C C . GLN A 1 219 ? 8.259 11.437 -12.928 1.00 91.19 219 GLN A C 1
ATOM 1705 O O . GLN A 1 219 ? 8.959 10.430 -13.026 1.00 91.19 219 GLN A O 1
ATOM 1710 N N . ARG A 1 220 ? 7.440 11.623 -11.894 1.00 92.69 220 ARG A N 1
ATOM 1711 C CA . ARG A 1 220 ? 7.210 10.630 -10.836 1.00 92.69 220 ARG A CA 1
ATOM 1712 C C . ARG A 1 220 ? 5.815 10.047 -10.946 1.00 92.69 220 ARG A C 1
ATOM 1714 O O . ARG A 1 220 ? 4.890 10.743 -11.358 1.00 92.69 220 ARG A O 1
ATOM 1721 N N . ILE A 1 221 ? 5.643 8.810 -10.505 1.00 94.81 221 ILE A N 1
ATOM 1722 C CA . ILE A 1 221 ? 4.312 8.220 -10.372 1.00 94.81 221 ILE A CA 1
ATOM 1723 C C . ILE A 1 221 ? 3.534 9.006 -9.304 1.00 94.81 221 ILE A C 1
ATOM 1725 O O . ILE A 1 221 ? 4.055 9.300 -8.226 1.00 94.81 221 ILE A O 1
ATOM 1729 N N . SER A 1 222 ? 2.295 9.385 -9.621 1.00 93.19 222 SER A N 1
ATOM 1730 C CA . SER A 1 222 ? 1.383 10.035 -8.668 1.00 93.19 222 SER A CA 1
ATOM 1731 C C . SER A 1 222 ? 0.088 9.271 -8.467 1.00 93.19 222 SER A C 1
ATOM 1733 O O . SER A 1 222 ? -0.449 9.274 -7.363 1.00 93.19 222 SER A O 1
ATOM 1735 N N . ALA A 1 223 ? -0.382 8.551 -9.483 1.00 93.19 223 ALA A N 1
ATOM 1736 C CA . ALA A 1 223 ? -1.521 7.652 -9.367 1.00 93.19 223 ALA A CA 1
ATOM 1737 C C . ALA A 1 223 ? -1.276 6.376 -10.165 1.00 93.19 223 ALA A C 1
ATOM 1739 O O . ALA A 1 223 ? -0.702 6.411 -11.248 1.00 93.19 223 ALA A O 1
ATOM 1740 N N . ALA A 1 224 ? -1.763 5.247 -9.664 1.00 95.44 224 ALA A N 1
ATOM 1741 C CA . ALA A 1 224 ? -1.775 4.003 -10.415 1.00 95.44 224 ALA A CA 1
ATOM 1742 C C . ALA A 1 224 ? -3.069 3.239 -10.155 1.00 95.44 224 ALA A C 1
ATOM 1744 O O . ALA A 1 224 ? -3.652 3.303 -9.072 1.00 95.44 224 ALA A O 1
ATOM 1745 N N . GLY A 1 225 ? -3.526 2.507 -11.163 1.00 94.50 225 GLY A N 1
ATOM 1746 C CA . GLY A 1 225 ? -4.749 1.729 -11.073 1.00 94.50 225 GLY A CA 1
ATOM 1747 C C . GLY A 1 225 ? -4.763 0.577 -12.060 1.00 94.50 225 GLY A C 1
ATOM 1748 O O . GLY A 1 225 ? -4.207 0.653 -13.155 1.00 94.50 225 GLY A O 1
ATOM 1749 N N . MET A 1 226 ? -5.430 -0.504 -11.668 1.00 92.19 226 MET A N 1
ATOM 1750 C CA . MET A 1 226 ? -5.649 -1.653 -12.535 1.00 92.19 226 MET A CA 1
ATOM 1751 C C . MET A 1 226 ? -6.942 -1.455 -13.329 1.00 92.19 226 MET A C 1
ATOM 1753 O O . MET A 1 226 ? -8.018 -1.303 -12.753 1.00 92.19 226 MET A O 1
ATOM 1757 N N . ILE A 1 227 ? -6.837 -1.469 -14.656 1.00 91.44 227 ILE A N 1
ATOM 1758 C CA . ILE A 1 227 ? -7.971 -1.409 -15.580 1.00 91.44 227 ILE A CA 1
ATOM 1759 C C . ILE A 1 227 ? -7.980 -2.718 -16.373 1.00 91.44 227 ILE A C 1
ATOM 1761 O O . ILE A 1 227 ? -7.099 -2.990 -17.192 1.00 91.44 227 ILE A O 1
ATOM 1765 N N . GLY A 1 228 ? -8.973 -3.567 -16.104 1.00 90.38 228 GLY A N 1
ATOM 1766 C CA . GLY A 1 228 ? -9.015 -4.922 -16.650 1.00 90.38 228 GLY A CA 1
ATOM 1767 C C . GLY A 1 228 ? -7.883 -5.783 -16.084 1.00 90.38 228 GLY A C 1
ATOM 1768 O O . GLY A 1 228 ? -7.859 -6.054 -14.890 1.00 90.38 228 GLY A O 1
ATOM 1769 N N . LYS A 1 229 ? -6.954 -6.224 -16.941 1.00 89.25 229 LYS A N 1
ATOM 1770 C CA . LYS A 1 229 ? -5.787 -7.051 -16.565 1.00 89.25 229 LYS A CA 1
ATOM 1771 C C . LYS A 1 229 ? -4.457 -6.295 -16.642 1.00 89.25 229 LYS A C 1
ATOM 1773 O O . LYS A 1 229 ? -3.398 -6.922 -16.648 1.00 89.25 229 LYS A O 1
ATOM 1778 N N . THR A 1 230 ? -4.505 -4.975 -16.771 1.00 91.69 230 THR A N 1
ATOM 1779 C CA . THR A 1 230 ? -3.323 -4.141 -16.989 1.00 91.69 230 THR A CA 1
ATOM 1780 C C . THR A 1 230 ? -3.320 -2.993 -15.999 1.00 91.69 230 THR A C 1
ATOM 1782 O O . THR A 1 230 ? -4.370 -2.437 -15.677 1.00 91.69 230 THR A O 1
ATOM 1785 N N . VAL A 1 231 ? -2.134 -2.646 -15.517 1.00 96.00 231 VAL A N 1
ATOM 1786 C CA . VAL A 1 231 ? -1.929 -1.492 -14.648 1.00 96.00 231 VAL A CA 1
ATOM 1787 C C . VAL A 1 231 ? -1.548 -0.295 -15.505 1.00 96.00 231 VAL A C 1
ATOM 1789 O O . VAL A 1 231 ? -0.692 -0.393 -16.385 1.00 96.00 231 VAL A O 1
ATOM 1792 N N . TYR A 1 232 ? -2.210 0.822 -15.240 1.00 96.69 232 TYR A N 1
ATOM 1793 C CA . TYR A 1 232 ? -1.887 2.126 -15.792 1.00 96.69 232 TYR A CA 1
ATOM 1794 C C . TYR A 1 232 ? -1.368 3.005 -14.664 1.00 96.69 232 TYR A C 1
ATOM 1796 O O . TYR A 1 232 ? -1.917 2.981 -13.559 1.00 96.69 232 TYR A O 1
ATOM 1804 N N . ALA A 1 233 ? -0.333 3.781 -14.951 1.00 96.25 233 ALA A N 1
ATOM 1805 C CA . ALA A 1 233 ? 0.238 4.733 -14.016 1.00 96.25 233 ALA A CA 1
ATOM 1806 C C . ALA A 1 233 ? 0.241 6.124 -14.645 1.00 96.25 233 ALA A C 1
ATOM 1808 O O . ALA A 1 233 ? 0.672 6.316 -15.784 1.00 96.25 233 ALA A O 1
ATOM 1809 N N . PHE A 1 234 ? -0.283 7.085 -13.898 1.00 95.88 234 PHE A N 1
ATOM 1810 C CA . PHE A 1 234 ? -0.189 8.495 -14.207 1.00 95.88 234 PHE A CA 1
ATOM 1811 C C . PHE A 1 234 ? 1.070 9.049 -13.550 1.00 95.88 234 PHE A C 1
ATOM 1813 O O . PHE A 1 234 ? 1.280 8.907 -12.341 1.00 95.88 234 PHE A O 1
ATOM 1820 N N . PHE A 1 235 ? 1.899 9.661 -14.379 1.00 95.25 235 PHE A N 1
ATOM 1821 C CA . PHE A 1 235 ? 3.123 10.317 -13.984 1.00 95.25 235 PHE A CA 1
ATOM 1822 C C . PHE A 1 235 ? 2.889 11.820 -13.995 1.00 95.25 235 PHE A C 1
ATOM 1824 O O . PHE A 1 235 ? 2.266 12.349 -14.914 1.00 95.25 235 PHE A O 1
ATOM 1831 N N . GLU A 1 236 ? 3.403 12.507 -12.987 1.00 93.50 236 GLU A N 1
ATOM 1832 C CA . GLU A 1 236 ? 3.404 13.960 -12.897 1.00 93.50 236 GLU A CA 1
ATOM 1833 C C . GLU A 1 236 ? 4.828 14.452 -12.661 1.00 93.50 236 GLU A C 1
ATOM 1835 O O . GLU A 1 236 ? 5.623 13.816 -11.966 1.00 93.50 236 GLU A O 1
ATOM 1840 N N . GLY A 1 237 ? 5.173 15.606 -13.209 1.00 87.31 237 GLY A N 1
ATOM 1841 C CA . GLY A 1 237 ? 6.467 16.203 -12.939 1.00 87.31 237 GLY A CA 1
ATOM 1842 C C . GLY A 1 237 ? 6.572 17.615 -13.465 1.00 87.31 237 GLY A C 1
ATOM 1843 O O . GLY A 1 237 ? 5.641 18.163 -14.060 1.00 87.31 237 GLY A O 1
ATOM 1844 N N . VAL A 1 238 ? 7.725 18.203 -13.183 1.00 79.88 238 VAL A N 1
ATOM 1845 C CA . VAL A 1 238 ? 8.129 19.483 -13.741 1.00 79.88 238 VAL A CA 1
ATOM 1846 C C . VAL A 1 238 ? 9.270 19.184 -14.696 1.00 79.88 238 VAL A C 1
ATOM 1848 O O . VAL A 1 238 ? 10.266 18.597 -14.274 1.00 79.88 238 VAL A O 1
ATOM 1851 N N . ASP A 1 239 ? 9.104 19.546 -15.962 1.00 72.75 239 ASP A N 1
ATOM 1852 C CA . ASP A 1 239 ? 10.160 19.378 -16.954 1.00 72.75 239 ASP A CA 1
ATOM 1853 C C . ASP A 1 239 ? 11.252 20.441 -16.732 1.00 72.75 239 ASP A C 1
ATOM 1855 O O . ASP A 1 239 ? 11.092 21.386 -15.953 1.00 72.75 239 ASP A O 1
ATOM 1859 N N . GLY A 1 240 ? 12.398 20.300 -17.405 1.00 69.94 240 GLY A N 1
ATOM 1860 C CA . GLY A 1 240 ? 13.555 21.187 -17.214 1.00 69.94 240 GLY A CA 1
ATOM 1861 C C . GLY A 1 240 ? 13.299 22.679 -17.486 1.00 69.94 240 GLY A C 1
ATOM 1862 O O . GLY A 1 240 ? 14.108 23.514 -17.086 1.00 69.94 240 GLY A O 1
ATOM 1863 N N . ASP A 1 241 ? 12.185 23.030 -18.132 1.00 76.12 241 ASP A N 1
ATOM 1864 C CA . ASP A 1 241 ? 11.746 24.405 -18.398 1.00 76.12 241 ASP A CA 1
ATOM 1865 C C . ASP A 1 241 ? 10.778 24.971 -17.333 1.00 76.12 241 ASP A C 1
ATOM 1867 O O . ASP A 1 241 ? 10.314 26.106 -17.449 1.00 76.12 241 ASP A O 1
ATOM 1871 N N . GLY A 1 242 ? 10.477 24.205 -16.278 1.00 76.75 242 GLY A N 1
ATOM 1872 C CA . GLY A 1 242 ? 9.569 24.610 -15.205 1.00 76.75 242 GLY A CA 1
ATOM 1873 C C . GLY A 1 242 ? 8.083 24.376 -15.502 1.00 76.75 242 GLY A C 1
ATOM 1874 O O . GLY A 1 242 ? 7.238 24.690 -14.657 1.00 76.75 242 GLY A O 1
ATOM 1875 N N . SER A 1 243 ? 7.738 23.831 -16.669 1.00 78.56 243 SER A N 1
ATOM 1876 C CA . SER A 1 243 ? 6.358 23.509 -17.025 1.00 78.56 243 SER A CA 1
ATOM 1877 C C . SER A 1 243 ? 5.898 22.197 -16.372 1.00 78.56 243 SER A C 1
ATOM 1879 O O . SER A 1 243 ? 6.673 21.265 -16.156 1.00 78.56 243 SER A O 1
ATOM 1881 N N . LYS A 1 244 ? 4.616 22.136 -15.983 1.00 82.75 244 LYS A N 1
ATOM 1882 C CA . LYS A 1 244 ? 4.019 20.946 -15.361 1.00 82.75 244 LYS A CA 1
ATOM 1883 C C . LYS A 1 244 ? 3.441 20.046 -16.439 1.00 82.75 244 LYS A C 1
ATOM 1885 O O . LYS A 1 244 ? 2.430 20.397 -17.050 1.00 82.75 244 LYS A O 1
ATOM 1890 N N . HIS A 1 245 ? 4.037 18.876 -16.602 1.00 83.44 245 HIS A N 1
ATOM 1891 C CA . HIS A 1 245 ? 3.574 17.862 -17.533 1.00 83.44 245 HIS A CA 1
ATOM 1892 C C . HIS A 1 245 ? 3.115 16.612 -16.788 1.00 83.44 245 HIS A C 1
ATOM 1894 O O . HIS A 1 245 ? 3.570 16.302 -15.684 1.00 83.44 245 HIS A O 1
ATOM 1900 N N . GLY A 1 246 ? 2.165 15.911 -17.401 1.00 88.75 246 GLY A N 1
ATOM 1901 C CA . GLY A 1 246 ? 1.729 14.603 -16.952 1.00 88.75 246 GLY A CA 1
ATOM 1902 C C . GLY A 1 246 ? 1.664 13.644 -18.126 1.00 88.75 246 GLY A C 1
ATOM 1903 O O . GLY A 1 246 ? 1.300 14.038 -19.237 1.00 88.75 246 GLY A O 1
ATOM 1904 N N . SER A 1 247 ? 2.034 12.395 -17.887 1.00 91.00 247 SER A N 1
ATOM 1905 C CA . SER A 1 247 ? 2.000 11.335 -18.890 1.00 91.00 247 SER A CA 1
ATOM 1906 C C . SER A 1 247 ? 1.304 10.097 -18.336 1.00 91.00 247 SER A C 1
ATOM 1908 O O . SER A 1 247 ? 1.245 9.876 -17.127 1.00 91.00 247 SER A O 1
ATOM 1910 N N . LEU A 1 248 ? 0.711 9.307 -19.229 1.00 94.31 248 LEU A N 1
ATOM 1911 C CA . LEU A 1 248 ? 0.028 8.069 -18.878 1.00 94.31 248 LEU A CA 1
ATOM 1912 C C . LEU A 1 248 ? 0.796 6.899 -19.479 1.00 94.31 248 LEU A C 1
ATOM 1914 O O . LEU A 1 248 ? 0.894 6.785 -20.701 1.00 94.31 248 LEU A O 1
ATOM 1918 N N . TRP A 1 249 ? 1.279 6.019 -18.614 1.00 95.81 249 TRP A N 1
ATOM 1919 C CA . TRP A 1 249 ? 2.022 4.821 -18.986 1.00 95.81 249 TRP A CA 1
ATOM 1920 C C . TRP A 1 249 ? 1.218 3.575 -18.641 1.00 95.81 249 TRP A C 1
ATOM 1922 O O . TRP A 1 249 ? 0.325 3.603 -17.786 1.00 95.81 249 TRP A O 1
ATOM 1932 N N . ARG A 1 250 ? 1.506 2.471 -19.331 1.00 95.88 250 ARG A N 1
ATOM 1933 C CA . ARG A 1 250 ? 0.817 1.196 -19.120 1.00 95.88 250 ARG A CA 1
ATOM 1934 C C . ARG A 1 250 ? 1.849 0.094 -19.012 1.00 95.88 250 ARG A C 1
ATOM 1936 O O . ARG A 1 250 ? 2.709 -0.004 -19.866 1.00 95.88 250 ARG A O 1
ATOM 1943 N N . ILE A 1 251 ? 1.686 -0.811 -18.065 1.00 96.19 251 ILE A N 1
ATOM 1944 C CA . ILE A 1 251 ? 2.583 -1.962 -17.996 1.00 96.19 251 ILE A CA 1
ATOM 1945 C C . ILE A 1 251 ? 2.217 -2.949 -19.111 1.00 96.19 251 ILE A C 1
ATOM 1947 O O . ILE A 1 251 ? 1.062 -3.380 -19.231 1.00 96.19 251 ILE A O 1
ATOM 1951 N N . ARG A 1 252 ? 3.187 -3.297 -19.952 1.00 94.62 252 ARG A N 1
ATOM 1952 C CA . ARG A 1 252 ? 3.055 -4.253 -21.052 1.00 94.62 252 ARG A CA 1
ATOM 1953 C C . ARG A 1 252 ? 3.667 -5.592 -20.679 1.00 94.62 252 ARG A C 1
ATOM 1955 O O . ARG A 1 252 ? 4.494 -5.705 -19.786 1.00 94.62 252 ARG A O 1
ATOM 1962 N N . ARG A 1 253 ? 3.200 -6.620 -21.384 1.00 93.31 253 ARG A N 1
ATOM 1963 C CA . ARG A 1 253 ? 3.740 -7.978 -21.331 1.00 93.31 253 ARG A CA 1
ATOM 1964 C C . ARG A 1 253 ? 4.582 -8.169 -22.578 1.00 93.31 253 ARG A C 1
ATOM 1966 O O . ARG A 1 253 ? 4.058 -7.978 -23.676 1.00 93.31 253 ARG A O 1
ATOM 1973 N N . THR A 1 254 ? 5.829 -8.567 -22.411 1.00 91.06 254 THR A N 1
ATOM 1974 C CA . THR A 1 254 ? 6.767 -8.768 -23.526 1.00 91.06 254 THR A CA 1
ATOM 1975 C C . THR A 1 254 ? 6.664 -10.177 -24.116 1.00 91.06 254 THR A C 1
ATOM 1977 O O . THR A 1 254 ? 6.881 -10.375 -25.307 1.00 91.06 254 THR A O 1
ATOM 1980 N N . GLY A 1 255 ? 6.299 -11.164 -23.286 1.00 87.31 255 GLY A N 1
ATOM 1981 C CA . GLY A 1 255 ? 6.419 -12.587 -23.616 1.00 87.31 255 GLY A CA 1
ATOM 1982 C C . GLY A 1 255 ? 7.832 -13.151 -23.415 1.00 87.31 255 GLY A C 1
ATOM 1983 O O . GLY A 1 255 ? 8.025 -14.348 -23.615 1.00 87.31 255 GLY A O 1
ATOM 1984 N N . ASP A 1 256 ? 8.785 -12.319 -22.992 1.00 86.88 256 ASP A N 1
ATOM 1985 C CA . ASP A 1 256 ? 10.133 -12.718 -22.598 1.00 86.88 256 ASP A CA 1
ATOM 1986 C C . ASP A 1 256 ? 10.132 -13.187 -21.133 1.00 86.88 256 ASP A C 1
ATOM 1988 O O . ASP A 1 256 ? 9.476 -12.596 -20.272 1.00 86.88 256 ASP A O 1
ATOM 1992 N N . THR A 1 257 ? 10.834 -14.277 -20.833 1.00 83.31 257 THR A N 1
ATOM 1993 C CA . THR A 1 257 ? 10.960 -14.779 -19.460 1.00 83.31 257 THR A CA 1
ATOM 1994 C C . THR A 1 257 ? 11.860 -13.906 -18.595 1.00 83.31 257 THR A C 1
ATOM 1996 O O . THR A 1 257 ? 11.652 -13.869 -17.379 1.00 83.31 257 THR A O 1
ATOM 1999 N N . ASP A 1 258 ? 12.817 -13.210 -19.210 1.00 83.62 258 ASP A N 1
ATOM 2000 C CA . ASP A 1 258 ? 13.839 -12.430 -18.513 1.00 83.62 258 ASP A CA 1
ATOM 2001 C C . ASP A 1 258 ? 13.342 -11.016 -18.195 1.00 83.62 258 ASP A C 1
ATOM 2003 O O . ASP A 1 258 ? 13.576 -10.506 -17.099 1.00 83.62 258 ASP A O 1
ATOM 2007 N N . ILE A 1 259 ? 12.575 -10.414 -19.110 1.00 88.75 259 ILE A N 1
ATOM 2008 C CA . ILE A 1 259 ? 11.936 -9.101 -18.927 1.00 88.75 259 ILE A CA 1
ATOM 2009 C C . ILE A 1 259 ? 10.434 -9.248 -19.171 1.00 88.75 259 ILE A C 1
ATOM 2011 O O . ILE A 1 259 ? 9.931 -8.792 -20.190 1.00 88.75 259 ILE A O 1
ATOM 2015 N N . PRO A 1 260 ? 9.680 -9.913 -18.282 1.00 92.50 260 PRO A N 1
ATOM 2016 C CA . PRO A 1 260 ? 8.270 -10.236 -18.510 1.00 92.50 260 PRO A CA 1
ATOM 2017 C C . PRO A 1 260 ? 7.352 -9.011 -18.552 1.00 92.50 260 PRO A C 1
ATOM 2019 O O . PRO A 1 260 ? 6.264 -9.083 -19.134 1.00 92.50 260 PRO A O 1
ATOM 2022 N N . LEU A 1 261 ? 7.766 -7.918 -17.908 1.00 94.94 261 LEU A N 1
ATOM 2023 C CA . LEU A 1 261 ? 7.003 -6.689 -17.760 1.00 94.94 261 LEU A CA 1
ATOM 2024 C C . LEU A 1 261 ? 7.887 -5.483 -18.086 1.00 94.94 261 LEU A C 1
ATOM 2026 O O . LEU A 1 261 ? 9.026 -5.421 -17.632 1.00 94.94 261 LEU A O 1
ATOM 2030 N N . GLU A 1 262 ? 7.321 -4.535 -18.824 1.00 95.00 262 GLU A N 1
ATOM 2031 C CA . GLU A 1 262 ? 7.941 -3.260 -19.213 1.00 95.00 262 GLU A CA 1
ATOM 2032 C C . GLU A 1 262 ? 6.883 -2.141 -19.220 1.00 95.00 262 GLU A C 1
ATOM 2034 O O . GLU A 1 262 ? 5.679 -2.431 -19.160 1.00 95.00 262 GLU A O 1
ATOM 2039 N N . TRP A 1 263 ? 7.304 -0.880 -19.286 1.00 94.12 263 TRP A N 1
ATOM 2040 C CA . TRP A 1 263 ? 6.422 0.294 -19.407 1.00 94.12 263 TRP A CA 1
ATOM 2041 C C . TRP A 1 263 ? 5.794 0.540 -20.803 1.00 94.12 263 TRP A C 1
ATOM 2043 O O . TRP A 1 263 ? 6.140 -0.117 -21.810 1.00 94.12 263 TRP A O 1
#

pLDDT: mean 85.9, std 12.28, range [44.88, 97.38]

Secondary structure (DSSP, 8-state):
-PPPPP------SSSB--SS-TTTS-TT-BS--SSEEEETTEEEE----GGGG-EEETTEEESS--EEEEEEEEETTEEEEEEEESS-EEEE-TTT--EEE-SS-TTS--------TT-PPEEEEETTEEEEE-SSSPPEEE-STTSPPEE----S-SS---S-SEEEEEEEEEETTEEEEEEEEETTEEEEEEEEEPPTT-S-TTSTT-EEEE-SSS-EEEEEEEETTEEEEEEEEE-TTS-EEEEEEEPEE-S-SSS-EE-

Radius of gyration: 23.92 Å; chains: 1; bounding box: 67×57×57 Å

Sequence (263 aa):
MPPYQPFLIAGLKTAKFIGLEPWQSPQDAFPTIENAFVNKGVLEKRRGYSPFAQMKHGAVAQTNTSIVGIKSYLNRGMPSLLIMDTTRANYYNPVDGTMTDVSSDLATPADIFTGSASDFFSFLNWRGVAYMVNNVDQVYQWTGLGDAVVPFNIQITSTDSKPNHIDTCQYIFVIDDRMVLLGTVELGTWFPQRLRFGAVLQTDFTQAGGGTDDAETQQRISAAGMIGKTVYAFFEGVDGDGSKHGSLWRIRRTGDTDIPLEW